Protein AF-A0A973PP12-F1 (afdb_monomer)

Solvent-accessible surface area (backbone atoms only — not comparable to full-atom values): 12756 Å² total; per-residue (Å²): 63,37,37,49,44,28,74,41,75,66,29,38,54,51,51,51,53,39,47,76,69,72,47,71,49,31,38,23,27,74,48,59,69,56,35,48,55,52,16,59,79,64,77,64,42,48,72,45,65,25,44,96,89,34,69,65,41,47,47,44,60,32,50,78,62,56,19,35,40,45,33,59,56,50,54,41,67,57,51,44,47,47,59,77,65,40,50,65,58,27,60,76,42,70,22,52,76,44,66,24,57,29,78,65,32,31,48,41,33,52,48,50,44,64,70,45,62,92,64,76,82,42,62,66,46,65,34,39,37,43,48,42,64,47,44,35,44,68,66,54,48,53,51,49,55,52,52,72,68,52,54,76,34,75,39,22,52,89,61,40,79,46,77,38,75,74,82,69,40,83,43,75,46,77,45,63,82,90,73,34,70,40,54,20,37,31,63,46,78,43,28,35,43,60,56,32,66,76,79,36,74,38,28,26,39,44,35,32,38,34,48,61,40,76,69,41,88,41,19,87,73,21,67,83,59,51,71,68,65,40,66,63,40,48,74,46,79,82

pLDDT: mean 89.39, std 6.82, range [54.94, 98.19]

Nearest PDB structures (foldseek):
  2ehd-assembly1_A  TM=6.213E-01  e=8.197E-04  Thermus thermophilus HB8
  1yde-assembly4_N  TM=6.676E-01  e=2.555E-03  Homo sapiens
  5hs6-assembly1_A  TM=6.828E-01  e=3.289E-03  Homo sapiens
  2ehd-assembly1_B  TM=5.404E-01  e=5.612E-04  Thermus thermophilus HB8
  4nbu-assembly1_D  TM=6.753E-01  e=1.595E-02  Bacillus sp. SG-1

Mean predicted aligned error: 5.47 Å

Secondary structure (DSSP, 8-state):
-EEETTTSHHHHHHHHHHHHTT---EEEES-HHHHHHHHHHTTS-EEEE--TT-HHHHHHHHHTTT--EE-----HHHHHHHHHHHHHHHHHHT--EE-SBSTTBHHHHHHHHHHHTT---EEEEEEEEEEES----HHHHHHHHHHHH--SEEEEETTEEEEE----EEEEEEPPTTT-EEEEEES---THHHHGGGTS-EEEEEEEEETHHHHSTTSSS-TT--HHHHHT-EEEE-

Radius of gyration: 18.46 Å; Cα contacts (8 Å, |Δi|>4): 452; chains: 1; bounding box: 44×34×48 Å

Sequence (238 aa):
MAVYGATGHTGRLVAAELHARGREIVLAGRDVVRLKAVSDELGGARVHEAALDDPDALRALAAESGCHYVDHALEQHHTKWMFDTMQEPARTAGSTMITAMSFYGGMGDLLAGAVAAGLTGVDRVISAYAVSGWRLTTGARKTAELLFADTSRITYTGGEQHVGYVEPRNAVFPFPPPLGPRTMIAPIPSSEVVTVPRHVPARQVEAQLTAHTFEEEGAFGSEWADAGTRAASDFTVA

Foldseek 3Di:
DEQEPCLDDVNVVVLVVCLVVVHQYEYEYQDQVSSVVSCVVSPRHHYQYDYLPDLVSVLCVCQVPVEAAEDQDFAQVSLQCCVVRCPVSCVVSNYHYYYNCDVFQNVLQVVLLVVLVPPDAAAEREKEKEKPLAADAPVRLVSQVVQVPDQFAWWAAQLDIDTGGDDWDWDWDQDDPPVGIATKTKARRGNCRPRNSVRHVYRGYGYIYGPVCVVDDNNNVRNPPDPVSNVPMDMDID

Structure (mmCIF, N/CA/C/O backbone):
data_AF-A0A973PP12-F1
#
_entry.id   AF-A0A973PP12-F1
#
loop_
_atom_site.group_PDB
_atom_site.id
_atom_site.type_symbol
_atom_site.label_atom_id
_atom_site.label_alt_id
_atom_site.label_comp_id
_atom_site.label_asym_id
_atom_site.label_entity_id
_atom_site.label_seq_id
_atom_site.pdbx_PDB_ins_code
_atom_site.Cartn_x
_atom_site.Cartn_y
_atom_site.Cartn_z
_atom_site.occupancy
_atom_site.B_iso_or_equiv
_atom_site.auth_seq_id
_atom_site.auth_comp_id
_atom_site.auth_asym_id
_atom_site.auth_atom_id
_atom_site.pdbx_PDB_model_num
ATOM 1 N N . MET A 1 1 ? 7.120 -12.026 -15.377 1.00 81.12 1 MET A N 1
ATOM 2 C CA . MET A 1 1 ? 6.324 -11.153 -14.478 1.00 81.12 1 MET A CA 1
ATOM 3 C C . MET A 1 1 ? 6.627 -9.700 -14.805 1.00 81.12 1 MET A C 1
ATOM 5 O O . MET A 1 1 ? 7.774 -9.414 -15.120 1.00 81.12 1 MET A O 1
ATOM 9 N N . ALA A 1 2 ? 5.655 -8.791 -14.749 1.00 85.38 2 ALA A N 1
ATOM 10 C CA . ALA A 1 2 ? 5.917 -7.362 -14.940 1.00 85.38 2 ALA A CA 1
ATOM 11 C C . ALA A 1 2 ? 6.164 -6.661 -13.594 1.00 85.38 2 ALA A C 1
ATOM 13 O O . ALA A 1 2 ? 5.424 -6.894 -12.640 1.00 85.38 2 ALA A O 1
ATOM 14 N N . VAL A 1 3 ? 7.186 -5.803 -13.527 1.00 86.06 3 VAL A N 1
ATOM 15 C CA . VAL A 1 3 ? 7.467 -4.925 -12.379 1.00 86.06 3 VAL A CA 1
ATOM 16 C C . VAL A 1 3 ? 7.162 -3.493 -12.800 1.00 86.06 3 VAL A C 1
ATOM 18 O O . VAL A 1 3 ? 7.933 -2.893 -13.552 1.00 86.06 3 VAL A O 1
ATOM 21 N N . TYR A 1 4 ? 6.036 -2.945 -12.343 1.00 85.62 4 TYR A N 1
ATOM 22 C CA . TYR A 1 4 ? 5.662 -1.565 -12.647 1.00 85.62 4 TYR A CA 1
ATOM 23 C C . TYR A 1 4 ? 6.310 -0.584 -11.664 1.00 85.62 4 TYR A C 1
ATOM 25 O O . TYR A 1 4 ? 6.364 -0.826 -10.461 1.00 85.62 4 TYR A O 1
ATOM 33 N N . GLY A 1 5 ? 6.830 0.536 -12.172 1.00 84.81 5 GLY A N 1
ATOM 34 C CA . GLY A 1 5 ? 7.640 1.457 -11.373 1.00 84.81 5 GLY A CA 1
ATOM 35 C C . GLY A 1 5 ? 9.079 0.967 -11.184 1.00 84.81 5 GLY A C 1
ATOM 36 O O . GLY A 1 5 ? 9.747 1.377 -10.233 1.00 84.81 5 GLY A O 1
ATOM 37 N N . ALA A 1 6 ? 9.578 0.131 -12.104 1.00 88.31 6 ALA A N 1
ATOM 38 C CA . ALA A 1 6 ? 10.909 -0.484 -12.056 1.00 88.31 6 ALA A CA 1
ATOM 39 C C . ALA A 1 6 ? 12.077 0.517 -11.962 1.00 88.31 6 ALA A C 1
ATOM 41 O O . ALA A 1 6 ? 13.184 0.151 -11.583 1.00 88.31 6 ALA A O 1
ATOM 42 N N . THR A 1 7 ? 11.849 1.793 -12.279 1.00 89.31 7 THR A N 1
ATOM 43 C CA . THR A 1 7 ? 12.859 2.858 -12.184 1.00 89.31 7 THR A CA 1
ATOM 44 C C . THR A 1 7 ? 12.919 3.530 -10.811 1.00 89.31 7 THR A C 1
ATOM 46 O O . THR A 1 7 ? 13.836 4.317 -10.563 1.00 89.31 7 THR A O 1
ATOM 49 N N . GLY A 1 8 ? 11.923 3.288 -9.952 1.00 84.94 8 GLY A N 1
ATOM 50 C CA . GLY A 1 8 ? 11.856 3.788 -8.580 1.00 84.94 8 GLY A CA 1
ATOM 51 C C . GLY A 1 8 ? 12.707 2.959 -7.618 1.00 84.94 8 GLY A C 1
ATOM 52 O O . GLY A 1 8 ? 13.167 1.876 -7.962 1.00 84.94 8 GLY A O 1
ATOM 53 N N . HIS A 1 9 ? 12.906 3.459 -6.396 1.00 84.06 9 HIS A N 1
ATOM 54 C CA . HIS A 1 9 ? 13.766 2.806 -5.402 1.00 84.06 9 HIS A CA 1
ATOM 55 C C . HIS A 1 9 ? 13.338 1.356 -5.114 1.00 84.06 9 HIS A C 1
ATOM 57 O O . HIS A 1 9 ? 14.113 0.433 -5.344 1.00 84.06 9 HIS A O 1
ATOM 63 N N . THR A 1 10 ? 12.086 1.146 -4.696 1.00 83.81 10 THR A N 1
ATOM 64 C CA . THR A 1 10 ? 11.554 -0.196 -4.405 1.00 83.81 10 THR A CA 1
ATOM 65 C C . THR A 1 10 ? 11.486 -1.071 -5.655 1.00 83.81 10 THR A C 1
ATOM 67 O O . THR A 1 10 ? 11.911 -2.221 -5.616 1.00 83.81 10 THR A O 1
ATOM 70 N N . GLY A 1 11 ? 11.026 -0.519 -6.784 1.00 86.38 11 GLY A N 1
ATOM 71 C CA . GLY A 1 11 ? 10.932 -1.258 -8.045 1.00 86.38 11 GLY A CA 1
ATOM 72 C C . GLY A 1 11 ? 12.284 -1.799 -8.521 1.00 86.38 11 GLY A C 1
ATOM 73 O O . GLY A 1 11 ? 12.348 -2.939 -8.974 1.00 86.38 11 GLY A O 1
ATOM 74 N N . ARG A 1 12 ? 13.375 -1.038 -8.340 1.00 89.75 12 ARG A N 1
ATOM 75 C CA . ARG A 1 12 ? 14.743 -1.502 -8.627 1.00 89.75 12 ARG A CA 1
ATOM 76 C C . ARG A 1 12 ? 15.161 -2.666 -7.728 1.00 89.75 12 ARG A C 1
ATOM 78 O O . ARG A 1 12 ? 15.709 -3.635 -8.239 1.00 89.75 12 ARG A O 1
ATOM 85 N N . LEU A 1 13 ? 14.880 -2.600 -6.422 1.00 89.38 13 LEU A N 1
ATOM 86 C CA . LEU A 1 13 ? 15.185 -3.692 -5.484 1.00 89.38 13 LEU A CA 1
ATOM 87 C C . LEU A 1 13 ? 14.416 -4.972 -5.841 1.00 89.38 13 LEU A C 1
ATOM 89 O O . LEU A 1 13 ? 14.996 -6.054 -5.879 1.00 89.38 13 LEU A O 1
ATOM 93 N N . VAL A 1 14 ? 13.126 -4.842 -6.163 1.00 88.25 14 VAL A N 1
ATOM 94 C CA . VAL A 1 14 ? 12.277 -5.965 -6.589 1.00 88.25 14 VAL A CA 1
ATOM 95 C C . VAL A 1 14 ? 12.777 -6.559 -7.906 1.00 88.25 14 VAL A C 1
ATOM 97 O O . VAL A 1 14 ? 12.927 -7.775 -8.006 1.00 88.25 14 VAL A O 1
ATOM 100 N N . ALA A 1 15 ? 13.078 -5.725 -8.905 1.00 90.81 15 ALA A N 1
ATOM 101 C CA . ALA A 1 15 ? 13.608 -6.177 -10.189 1.00 90.81 15 ALA A CA 1
ATOM 102 C C . ALA A 1 15 ? 14.963 -6.890 -10.036 1.00 90.81 15 ALA A C 1
ATOM 104 O O . ALA A 1 15 ? 15.147 -7.965 -10.607 1.00 90.81 15 ALA A O 1
ATOM 105 N N . ALA A 1 16 ? 15.872 -6.343 -9.223 1.00 92.12 16 ALA A N 1
ATOM 106 C CA . ALA A 1 16 ? 17.166 -6.953 -8.933 1.00 92.12 16 ALA A CA 1
ATOM 107 C C . ALA A 1 16 ? 17.020 -8.318 -8.243 1.00 92.12 16 ALA A C 1
ATOM 109 O O . ALA A 1 16 ? 17.649 -9.283 -8.669 1.00 92.12 16 ALA A O 1
ATOM 110 N N . GLU A 1 17 ? 16.148 -8.434 -7.237 1.00 92.56 17 GLU A N 1
ATOM 111 C CA . GLU A 1 17 ? 15.922 -9.703 -6.535 1.00 92.56 17 GLU A CA 1
ATOM 112 C C . GLU A 1 17 ? 15.286 -10.762 -7.447 1.00 92.56 17 GLU A C 1
ATOM 114 O O . GLU A 1 17 ? 15.669 -11.933 -7.432 1.00 92.56 17 GLU A O 1
ATOM 119 N N . LEU A 1 18 ? 14.318 -10.372 -8.280 1.00 90.88 18 LEU A N 1
ATOM 120 C CA . LEU A 1 18 ? 13.703 -11.281 -9.249 1.00 90.88 18 LEU A CA 1
ATOM 121 C C . LEU A 1 18 ? 14.713 -11.765 -10.290 1.00 90.88 18 LEU A C 1
ATOM 123 O O . LEU A 1 18 ? 14.736 -12.958 -10.599 1.00 90.88 18 LEU A O 1
ATOM 127 N N . HIS A 1 19 ? 15.559 -10.861 -10.787 1.00 92.19 19 HIS A N 1
ATOM 128 C CA . HIS A 1 19 ? 16.642 -11.193 -11.705 1.00 92.19 19 HIS A CA 1
ATOM 129 C C . HIS A 1 19 ? 17.658 -12.143 -11.055 1.00 92.19 19 HIS A C 1
ATOM 131 O O . HIS A 1 19 ? 17.973 -13.183 -11.630 1.00 92.19 19 HIS A O 1
ATOM 137 N N . ALA A 1 20 ? 18.096 -11.861 -9.822 1.00 93.31 20 ALA A N 1
ATOM 138 C CA . ALA A 1 20 ? 19.005 -12.722 -9.061 1.00 93.31 20 ALA A CA 1
ATOM 139 C C . ALA A 1 20 ? 18.432 -14.133 -8.829 1.00 93.31 20 ALA A C 1
ATOM 141 O O . ALA A 1 20 ? 19.171 -15.115 -8.791 1.00 93.31 20 ALA A O 1
ATOM 142 N N . ARG A 1 21 ? 17.102 -14.255 -8.735 1.00 94.31 21 ARG A N 1
ATOM 143 C CA . ARG A 1 21 ? 16.374 -15.535 -8.650 1.00 94.31 21 ARG A CA 1
ATOM 144 C C . ARG A 1 21 ? 16.099 -16.194 -10.010 1.00 94.31 21 ARG A C 1
ATOM 146 O O . ARG A 1 21 ? 15.343 -17.165 -10.059 1.00 94.31 21 ARG A O 1
ATOM 153 N N . GLY A 1 22 ? 16.652 -15.672 -11.106 1.00 91.38 22 GLY A N 1
ATOM 154 C CA . GLY A 1 22 ? 16.489 -16.214 -12.458 1.00 91.38 22 GLY A CA 1
ATOM 155 C C . GLY A 1 22 ? 15.066 -16.103 -13.011 1.00 91.38 22 GLY A C 1
ATOM 156 O O . GLY A 1 22 ? 14.658 -16.926 -13.829 1.00 91.38 22 GLY A O 1
ATOM 157 N N . ARG A 1 23 ? 14.264 -15.140 -12.534 1.00 90.00 23 ARG A N 1
ATOM 158 C CA . ARG A 1 23 ? 12.902 -14.918 -13.039 1.00 90.00 23 ARG A CA 1
ATOM 159 C C . ARG A 1 23 ? 12.939 -14.037 -14.281 1.00 90.00 23 ARG A C 1
ATOM 161 O O . ARG A 1 23 ? 13.560 -12.979 -14.276 1.00 90.00 23 ARG A O 1
ATOM 168 N N . GLU A 1 24 ? 12.195 -14.424 -15.312 1.00 87.75 24 GLU A N 1
ATOM 169 C CA . GLU A 1 24 ? 11.957 -13.548 -16.458 1.00 87.75 24 GLU A CA 1
ATOM 170 C C . GLU A 1 24 ? 11.055 -12.376 -16.052 1.00 87.75 24 GLU A C 1
ATOM 172 O O . GLU A 1 24 ? 9.903 -12.558 -15.624 1.00 87.75 24 GLU A O 1
ATOM 177 N N . ILE A 1 25 ? 11.584 -11.160 -16.195 1.00 89.06 25 ILE A N 1
ATOM 178 C CA . ILE A 1 25 ? 10.895 -9.925 -15.828 1.00 89.06 25 ILE A CA 1
ATOM 179 C C . ILE A 1 25 ? 10.747 -8.969 -17.011 1.00 89.06 25 ILE A C 1
ATOM 181 O O . ILE A 1 25 ? 11.597 -8.913 -17.899 1.00 89.06 25 ILE A O 1
ATOM 185 N N . VAL A 1 26 ? 9.655 -8.209 -16.984 1.00 91.19 26 VAL A N 1
ATOM 186 C CA . VAL A 1 26 ? 9.440 -7.023 -17.816 1.00 91.19 26 VAL A CA 1
ATOM 187 C C . VAL A 1 26 ? 9.498 -5.809 -16.902 1.00 91.19 26 VAL A C 1
ATOM 189 O O . VAL A 1 26 ? 8.744 -5.728 -15.931 1.00 91.19 26 VAL A O 1
ATOM 192 N N . LEU A 1 27 ? 10.399 -4.878 -17.191 1.00 91.88 27 LEU A N 1
ATOM 193 C CA . LEU A 1 27 ? 10.503 -3.603 -16.496 1.00 91.88 27 LEU A CA 1
ATOM 194 C C . LEU A 1 27 ? 9.485 -2.643 -17.106 1.00 91.88 27 LEU A C 1
ATOM 196 O O . LEU A 1 27 ? 9.585 -2.310 -18.288 1.00 91.88 27 LEU A O 1
ATOM 200 N N . ALA A 1 28 ? 8.521 -2.198 -16.304 1.00 90.12 28 ALA A N 1
ATOM 201 C CA . ALA A 1 28 ? 7.437 -1.347 -16.769 1.00 90.12 28 ALA A CA 1
ATOM 202 C C . ALA A 1 28 ? 7.383 0.003 -16.050 1.00 90.12 28 ALA A C 1
ATOM 204 O O . ALA A 1 28 ? 7.722 0.134 -14.867 1.00 90.12 28 ALA A O 1
ATOM 205 N N . GLY A 1 29 ? 6.940 1.024 -16.776 1.00 88.88 29 GLY A N 1
ATOM 206 C CA . GLY A 1 29 ? 6.748 2.376 -16.264 1.00 88.88 29 GLY A CA 1
ATOM 207 C C . GLY A 1 29 ? 6.653 3.417 -17.376 1.00 88.88 29 GLY A C 1
ATOM 208 O O . GLY A 1 29 ? 6.763 3.103 -18.556 1.00 88.88 29 GLY A O 1
ATOM 209 N N . ARG A 1 30 ? 6.487 4.678 -16.977 1.00 90.12 30 ARG A N 1
ATOM 210 C CA . ARG A 1 30 ? 6.226 5.806 -17.889 1.00 90.12 30 ARG A CA 1
ATOM 211 C C . ARG A 1 30 ? 7.457 6.443 -18.546 1.00 90.12 30 ARG A C 1
ATOM 213 O O . ARG A 1 30 ? 7.318 7.428 -19.251 1.00 90.12 30 ARG A O 1
ATOM 220 N N . ASP A 1 31 ? 8.664 5.999 -18.199 1.00 92.69 31 ASP A N 1
ATOM 221 C CA . ASP A 1 31 ? 9.913 6.623 -18.655 1.00 92.69 31 ASP A CA 1
ATOM 222 C C . ASP A 1 31 ? 10.817 5.557 -19.274 1.00 92.69 31 ASP A C 1
ATOM 224 O O . ASP A 1 31 ? 11.598 4.893 -18.586 1.00 92.69 31 ASP A O 1
ATOM 228 N N . VAL A 1 32 ? 10.683 5.382 -20.589 1.00 94.19 32 VAL A N 1
ATOM 229 C CA . VAL A 1 32 ? 11.414 4.366 -21.355 1.00 94.19 32 VAL A CA 1
ATOM 230 C C . VAL A 1 32 ? 12.932 4.539 -21.281 1.00 94.19 32 VAL A C 1
ATOM 232 O O . VAL A 1 32 ? 13.667 3.551 -21.295 1.00 94.19 32 VAL A O 1
ATOM 235 N N . VAL A 1 33 ? 13.427 5.774 -21.153 1.00 95.69 33 VAL A N 1
ATOM 236 C CA . VAL A 1 33 ? 14.867 6.052 -21.062 1.00 95.69 33 VAL A CA 1
ATOM 237 C C . VAL A 1 33 ? 15.409 5.523 -19.740 1.00 95.69 33 VAL A C 1
ATOM 239 O O . VAL A 1 33 ? 16.404 4.796 -19.717 1.00 95.69 33 VAL A O 1
ATOM 242 N N . ARG A 1 34 ? 14.724 5.819 -18.632 1.00 95.19 34 ARG A N 1
ATOM 243 C CA . ARG A 1 34 ? 15.107 5.299 -17.314 1.00 95.19 34 ARG A CA 1
ATOM 244 C C . ARG A 1 34 ? 14.922 3.788 -17.213 1.00 95.19 34 ARG A C 1
ATOM 246 O O . ARG A 1 34 ? 15.708 3.148 -16.519 1.00 95.19 34 ARG A O 1
ATOM 253 N N . LEU A 1 35 ? 13.919 3.217 -17.884 1.00 95.69 35 LEU A N 1
ATOM 254 C CA . LEU A 1 35 ? 13.716 1.766 -17.926 1.00 95.69 35 LEU A CA 1
ATOM 255 C C . LEU A 1 35 ? 14.858 1.053 -18.651 1.00 95.69 35 LEU A C 1
ATOM 257 O O . LEU A 1 35 ? 15.351 0.050 -18.144 1.00 95.69 35 LEU A O 1
ATOM 261 N N . LYS A 1 36 ? 15.321 1.591 -19.787 1.00 96.56 36 LYS A N 1
ATOM 262 C CA . LYS A 1 36 ? 16.474 1.046 -20.520 1.00 96.56 36 LYS A CA 1
ATOM 263 C C . LYS A 1 36 ? 17.739 1.019 -19.664 1.00 96.56 36 LYS A C 1
ATOM 265 O O . LYS A 1 36 ? 18.403 -0.006 -19.623 1.00 96.56 36 LYS A O 1
ATOM 270 N N . ALA A 1 37 ? 17.999 2.075 -18.892 1.00 95.94 37 ALA A N 1
ATOM 271 C CA . ALA A 1 37 ? 19.132 2.091 -17.965 1.00 95.94 37 ALA A CA 1
ATOM 272 C C . ALA A 1 37 ? 19.067 0.951 -16.926 1.00 95.94 37 ALA A C 1
ATOM 274 O O . ALA A 1 37 ? 20.062 0.277 -16.690 1.00 95.94 37 ALA A O 1
ATOM 275 N N . VAL A 1 38 ? 17.888 0.687 -16.344 1.00 95.56 38 VAL A N 1
ATOM 276 C CA . VAL A 1 38 ? 17.701 -0.450 -15.416 1.00 95.56 38 VAL A CA 1
ATOM 277 C C . VAL A 1 38 ? 17.825 -1.792 -16.142 1.00 95.56 38 VAL A C 1
ATOM 279 O O . VAL A 1 38 ? 18.383 -2.736 -15.596 1.00 95.56 38 VAL A O 1
ATOM 282 N N . SER A 1 39 ? 17.321 -1.892 -17.374 1.00 96.25 39 SER A N 1
ATOM 283 C CA . SER A 1 39 ? 17.477 -3.088 -18.209 1.00 96.25 39 SER A CA 1
ATOM 284 C C . SER A 1 39 ? 18.949 -3.425 -18.424 1.00 96.25 39 SER A C 1
ATOM 286 O O . SER A 1 39 ? 19.331 -4.579 -18.243 1.00 96.25 39 SER A O 1
ATOM 288 N N . ASP A 1 40 ? 19.771 -2.433 -18.767 1.00 96.25 40 ASP A N 1
ATOM 289 C CA . ASP A 1 40 ? 21.201 -2.619 -19.018 1.00 96.25 40 ASP A CA 1
ATOM 290 C C . ASP A 1 40 ? 21.939 -3.077 -17.748 1.00 96.25 40 ASP A C 1
ATOM 292 O O . ASP A 1 40 ? 22.755 -3.997 -17.808 1.00 96.25 40 ASP A O 1
ATOM 296 N N . GLU A 1 41 ? 21.591 -2.515 -16.582 1.00 94.62 41 GLU A N 1
ATOM 297 C CA . GLU A 1 41 ? 22.091 -2.965 -15.270 1.00 94.62 41 GLU A CA 1
ATOM 298 C C . GLU A 1 41 ? 21.724 -4.435 -14.967 1.00 94.62 41 GLU A C 1
ATOM 300 O O . GLU A 1 41 ? 22.487 -5.137 -14.304 1.00 94.62 41 GLU A O 1
ATOM 305 N N . LEU A 1 42 ? 20.576 -4.911 -15.465 1.00 94.38 42 LEU A N 1
ATOM 306 C CA . LEU A 1 42 ? 20.047 -6.268 -15.258 1.00 94.38 42 LEU A CA 1
ATOM 307 C C . LEU A 1 42 ? 20.305 -7.215 -16.445 1.00 94.38 42 LEU A C 1
ATOM 309 O O . LEU A 1 42 ? 19.614 -8.224 -16.598 1.00 94.38 42 LEU A O 1
ATOM 313 N N . GLY A 1 43 ? 21.273 -6.903 -17.310 1.00 91.62 43 GLY A N 1
ATOM 314 C CA . GLY A 1 43 ? 21.681 -7.794 -18.401 1.00 91.62 43 GLY A CA 1
ATOM 315 C C . GLY A 1 43 ? 20.688 -7.890 -19.566 1.00 91.62 43 GLY A C 1
ATOM 316 O O . GLY A 1 43 ? 20.639 -8.920 -20.236 1.00 91.62 43 GLY A O 1
ATOM 317 N N . GLY A 1 44 ? 19.907 -6.836 -19.821 1.00 92.19 44 GLY A N 1
ATOM 318 C CA . GLY A 1 44 ? 19.018 -6.728 -20.984 1.00 92.19 44 GLY A CA 1
ATOM 319 C C . GLY A 1 44 ? 17.582 -7.194 -20.736 1.00 92.19 44 GLY A C 1
ATOM 320 O O . GLY A 1 44 ? 16.969 -7.800 -21.617 1.00 92.19 44 GLY A O 1
ATOM 321 N N . ALA A 1 45 ? 17.039 -6.951 -19.539 1.00 91.88 45 ALA A N 1
ATOM 322 C CA . ALA A 1 45 ? 15.641 -7.264 -19.237 1.00 91.88 45 ALA A CA 1
ATOM 323 C C . ALA A 1 45 ? 14.673 -6.545 -20.200 1.00 91.88 45 ALA A C 1
ATOM 325 O O . ALA A 1 45 ? 14.893 -5.401 -20.594 1.00 91.88 45 ALA A O 1
ATOM 326 N N . ARG A 1 46 ? 13.556 -7.191 -20.561 1.00 92.56 46 ARG A N 1
ATOM 327 C CA . ARG A 1 46 ? 12.555 -6.574 -21.449 1.00 92.56 46 ARG A CA 1
ATOM 328 C C . ARG A 1 46 ? 12.000 -5.293 -20.822 1.00 92.56 46 ARG A C 1
ATOM 330 O O . ARG A 1 46 ? 11.745 -5.253 -19.620 1.00 92.56 46 ARG A O 1
ATOM 337 N N . VAL A 1 47 ? 11.775 -4.273 -21.645 1.00 93.50 47 VAL A N 1
ATOM 338 C CA . VAL A 1 47 ? 11.213 -2.980 -21.235 1.00 93.50 47 VAL A CA 1
ATOM 339 C C . VAL A 1 47 ? 9.859 -2.787 -21.897 1.00 93.50 47 VAL A C 1
ATOM 341 O O . VAL A 1 47 ? 9.732 -3.026 -23.095 1.00 93.50 47 VAL A O 1
ATOM 344 N N . HIS A 1 48 ? 8.887 -2.305 -21.127 1.00 91.94 48 HIS A N 1
ATOM 345 C CA . HIS A 1 48 ? 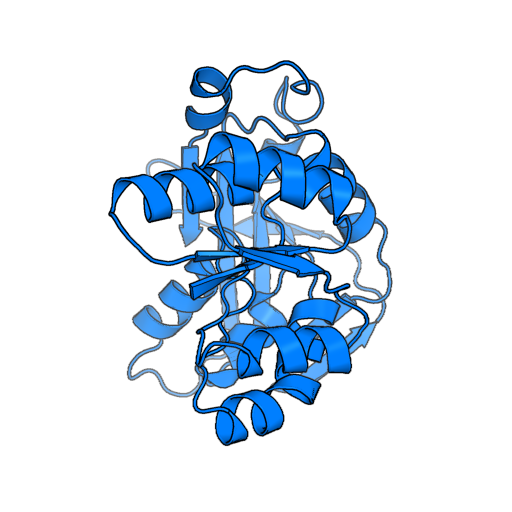7.567 -1.929 -21.623 1.00 91.94 48 HIS A CA 1
ATOM 346 C C . HIS A 1 48 ? 7.174 -0.551 -21.098 1.00 91.94 48 HIS A C 1
ATOM 348 O O . HIS A 1 48 ? 7.078 -0.336 -19.888 1.00 91.94 48 HIS A O 1
ATOM 354 N N . GLU A 1 49 ? 6.944 0.393 -22.002 1.00 92.94 49 GLU A N 1
ATOM 355 C CA . GLU A 1 49 ? 6.442 1.709 -21.624 1.00 92.94 49 GLU A CA 1
ATOM 356 C C . GLU A 1 49 ? 4.934 1.632 -21.380 1.00 92.94 49 GLU A C 1
ATOM 358 O O . GLU A 1 49 ? 4.164 1.249 -22.256 1.00 92.94 49 GLU A O 1
ATOM 363 N N . ALA A 1 50 ? 4.514 1.979 -20.169 1.00 88.81 50 ALA A N 1
ATOM 364 C CA . ALA A 1 50 ? 3.108 2.115 -19.822 1.00 88.81 50 ALA A CA 1
ATOM 365 C C . ALA A 1 50 ? 2.961 3.227 -18.790 1.00 88.81 50 ALA A C 1
ATOM 367 O O . ALA A 1 50 ? 3.668 3.233 -17.780 1.00 88.81 50 ALA A O 1
ATOM 368 N N . ALA A 1 51 ? 2.056 4.166 -19.049 1.00 84.94 51 ALA A N 1
ATOM 369 C CA . ALA A 1 51 ? 1.634 5.157 -18.072 1.00 84.94 51 ALA A CA 1
ATOM 370 C C . ALA A 1 51 ? 0.436 4.619 -17.269 1.00 84.94 51 ALA A C 1
ATOM 372 O O . ALA A 1 51 ? -0.321 3.787 -17.762 1.00 84.94 51 ALA A O 1
ATOM 373 N N . LEU A 1 52 ? 0.266 5.068 -16.018 1.00 76.12 52 LEU A N 1
ATOM 374 C CA . LEU A 1 52 ? -0.820 4.570 -15.155 1.00 76.12 52 LEU A CA 1
ATOM 375 C C . LEU A 1 52 ? -2.209 5.032 -15.611 1.00 76.12 52 LEU A C 1
ATOM 377 O O . LEU A 1 52 ? -3.207 4.426 -15.242 1.00 76.12 52 LEU A O 1
ATOM 381 N N . ASP A 1 53 ? -2.256 6.116 -16.374 1.00 76.88 53 ASP A N 1
ATOM 382 C CA . ASP A 1 53 ? -3.440 6.721 -16.971 1.00 76.88 53 ASP A CA 1
ATOM 383 C C . ASP A 1 53 ? -3.675 6.267 -18.422 1.00 76.88 53 ASP A C 1
ATOM 385 O O . ASP A 1 53 ? -4.589 6.772 -19.072 1.00 76.88 53 ASP A O 1
ATOM 389 N N . ASP A 1 54 ? -2.901 5.291 -18.911 1.00 83.19 54 ASP A N 1
ATOM 390 C CA . ASP A 1 54 ? -3.088 4.655 -20.215 1.00 83.19 54 ASP A CA 1
ATOM 391 C C . ASP A 1 54 ? -3.574 3.195 -20.044 1.00 83.19 54 ASP A C 1
ATOM 393 O O . ASP A 1 54 ? -2.767 2.264 -19.897 1.00 83.19 54 ASP A O 1
ATOM 397 N N . PRO A 1 55 ? -4.905 2.968 -20.052 1.00 75.81 55 PRO A N 1
ATOM 398 C CA . PRO A 1 55 ? -5.492 1.637 -19.940 1.00 75.81 55 PRO A CA 1
ATOM 399 C C . PRO A 1 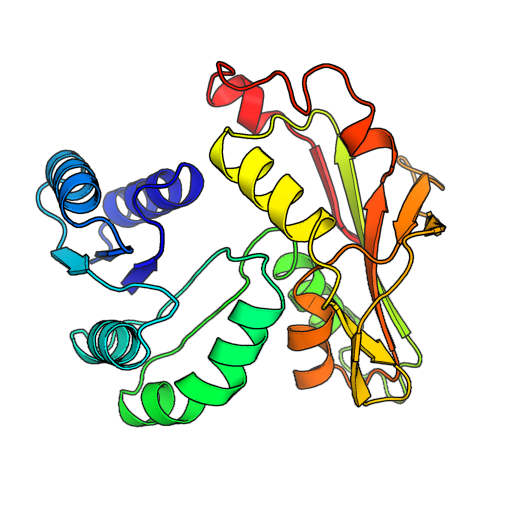55 ? -5.014 0.660 -21.015 1.00 75.81 55 PRO A C 1
ATOM 401 O O . PRO A 1 55 ? -4.880 -0.535 -20.741 1.00 75.81 55 PRO A O 1
ATOM 404 N N . ASP A 1 56 ? -4.789 1.136 -22.241 1.00 83.00 56 ASP A N 1
ATOM 405 C CA . ASP A 1 56 ? -4.424 0.272 -23.358 1.00 83.00 56 ASP A CA 1
ATOM 406 C C . ASP A 1 56 ? -2.950 -0.132 -23.267 1.00 83.00 56 ASP A C 1
ATOM 408 O O . ASP A 1 56 ? -2.637 -1.304 -23.484 1.00 83.00 56 ASP A O 1
ATOM 412 N N . ALA A 1 57 ? -2.059 0.766 -22.832 1.00 85.69 57 ALA A N 1
ATOM 413 C CA . ALA A 1 57 ? -0.664 0.420 -22.555 1.00 85.69 57 ALA A CA 1
ATOM 414 C C . ALA A 1 57 ? -0.525 -0.563 -21.380 1.00 85.69 57 ALA A C 1
ATOM 416 O O . ALA A 1 57 ? 0.278 -1.499 -21.451 1.00 85.69 57 ALA A O 1
ATOM 417 N N . LEU A 1 58 ? -1.326 -0.407 -20.319 1.00 78.62 58 LEU A N 1
ATOM 418 C CA . LEU A 1 58 ? -1.362 -1.356 -19.199 1.00 78.62 58 LEU A CA 1
ATOM 419 C C . LEU A 1 58 ? -1.982 -2.703 -19.592 1.00 78.62 58 LEU A C 1
ATOM 421 O O . LEU A 1 58 ? -1.523 -3.754 -19.136 1.00 78.62 58 LEU A O 1
ATOM 425 N N . ARG A 1 59 ? -2.987 -2.706 -20.476 1.00 77.12 59 ARG A N 1
ATOM 426 C CA . ARG A 1 59 ? -3.528 -3.941 -21.058 1.00 77.12 59 ARG A CA 1
ATOM 427 C C . ARG A 1 59 ? -2.486 -4.632 -21.925 1.00 77.12 59 ARG A C 1
ATOM 429 O O . ARG A 1 59 ? -2.322 -5.843 -21.802 1.00 77.12 59 ARG A O 1
ATOM 436 N N . ALA A 1 60 ? -1.777 -3.881 -22.765 1.00 82.31 60 ALA A N 1
ATOM 437 C CA . ALA A 1 60 ? -0.692 -4.404 -23.582 1.00 82.31 60 ALA A CA 1
ATOM 438 C C . ALA A 1 60 ? 0.393 -5.029 -22.699 1.00 82.31 60 ALA A C 1
ATOM 440 O O . ALA A 1 60 ? 0.775 -6.161 -22.958 1.00 82.31 60 ALA A O 1
ATOM 441 N N . LEU A 1 61 ? 0.781 -4.379 -21.596 1.00 82.38 61 LEU A N 1
ATOM 442 C CA . LEU A 1 61 ? 1.724 -4.935 -20.619 1.00 82.38 61 LEU A CA 1
ATOM 443 C C . LEU A 1 61 ? 1.259 -6.289 -20.055 1.00 82.38 61 LEU A C 1
ATOM 445 O O . LEU A 1 61 ? 2.045 -7.235 -19.961 1.00 82.38 61 LEU A O 1
ATOM 449 N N . ALA A 1 62 ? -0.016 -6.390 -19.668 1.00 74.62 62 ALA A N 1
ATOM 450 C CA . ALA A 1 62 ? -0.589 -7.629 -19.143 1.00 74.62 62 ALA A CA 1
ATOM 451 C C . ALA A 1 62 ? -0.701 -8.729 -20.218 1.00 74.62 62 ALA A C 1
ATOM 453 O O . ALA A 1 62 ? -0.524 -9.911 -19.909 1.00 74.62 62 ALA A O 1
ATOM 454 N N . ALA A 1 63 ? -0.981 -8.346 -21.469 1.00 72.25 63 ALA A N 1
ATOM 455 C CA . ALA A 1 63 ? -1.184 -9.247 -22.600 1.00 72.25 63 ALA A CA 1
ATOM 456 C C . ALA A 1 63 ? 0.125 -9.732 -23.241 1.00 72.25 63 ALA A C 1
ATOM 458 O O . ALA A 1 63 ? 0.220 -10.903 -23.600 1.00 72.25 63 ALA A O 1
ATOM 459 N N . GLU A 1 64 ? 1.148 -8.876 -23.346 1.00 65.12 64 GLU A N 1
ATOM 460 C CA . GLU A 1 64 ? 2.394 -9.118 -24.096 1.00 65.12 64 GLU A CA 1
ATOM 461 C C . GLU A 1 64 ? 3.206 -10.320 -23.606 1.00 65.12 64 GLU A C 1
ATOM 463 O O . GLU A 1 64 ? 4.209 -10.689 -24.211 1.00 65.12 64 GLU A O 1
ATOM 468 N N . SER A 1 65 ? 2.836 -10.923 -22.479 1.00 54.94 65 SER A N 1
ATOM 469 C CA . SER A 1 65 ? 3.682 -11.930 -21.849 1.00 54.94 65 SER A CA 1
ATOM 470 C C . SER A 1 65 ? 2.942 -13.039 -21.101 1.00 54.94 65 SER A C 1
ATOM 472 O O . SER A 1 65 ? 3.611 -13.809 -20.411 1.00 54.94 65 SER A O 1
ATOM 474 N N . GLY A 1 66 ? 1.600 -13.057 -21.090 1.00 65.06 66 GLY A N 1
ATOM 475 C CA . GLY A 1 66 ? 0.857 -13.790 -20.049 1.00 65.06 66 GLY A CA 1
ATOM 476 C C . GLY A 1 66 ? 1.373 -13.447 -18.641 1.00 65.06 66 GLY A C 1
ATOM 477 O O . GLY A 1 66 ? 1.433 -14.299 -17.756 1.00 65.06 66 GLY A O 1
ATOM 478 N N . CYS A 1 67 ? 1.897 -12.225 -18.462 1.00 72.12 67 CYS A N 1
ATOM 479 C CA . CYS A 1 67 ? 2.579 -11.846 -17.238 1.00 72.12 67 CYS A CA 1
ATOM 480 C C . CYS A 1 67 ? 1.564 -11.359 -16.227 1.00 72.12 67 CYS A C 1
ATOM 482 O O . CYS A 1 67 ? 0.809 -10.421 -16.472 1.00 72.12 67 CYS A O 1
ATOM 484 N N . HIS A 1 68 ? 1.649 -11.936 -15.035 1.00 80.25 68 HIS A N 1
ATOM 485 C CA . HIS A 1 68 ? 1.052 -11.332 -13.862 1.00 80.25 68 HIS A CA 1
ATOM 486 C C . HIS A 1 68 ? 1.686 -9.952 -13.598 1.00 80.25 68 HIS A C 1
ATOM 488 O O . HIS A 1 68 ? 2.880 -9.734 -13.857 1.00 80.25 68 HIS A O 1
ATOM 494 N N . TYR A 1 69 ? 0.865 -9.045 -13.086 1.00 79.56 69 TYR A N 1
ATOM 495 C CA . TYR A 1 69 ? 1.197 -7.677 -12.717 1.00 79.56 69 TYR A CA 1
ATOM 496 C C . TYR A 1 69 ? 1.206 -7.553 -11.196 1.00 79.56 69 TYR A C 1
ATOM 498 O O . TYR A 1 69 ? 0.293 -8.046 -10.529 1.00 79.56 69 TYR A O 1
ATOM 506 N N . VAL A 1 70 ? 2.220 -6.876 -10.664 1.00 80.81 70 VAL A N 1
ATOM 507 C CA . VAL A 1 70 ? 2.266 -6.461 -9.263 1.00 80.81 70 VAL A CA 1
ATOM 508 C C . VAL A 1 70 ? 2.754 -5.018 -9.163 1.00 80.81 70 VAL A C 1
ATOM 510 O O . VAL A 1 70 ? 3.729 -4.649 -9.825 1.00 80.81 70 VAL A O 1
ATOM 513 N N . ASP A 1 71 ? 2.090 -4.215 -8.334 1.00 81.75 71 ASP A N 1
ATOM 514 C CA . ASP A 1 71 ? 2.526 -2.865 -7.971 1.00 81.75 71 ASP A CA 1
ATOM 515 C C . ASP A 1 71 ? 2.563 -2.658 -6.449 1.00 81.75 71 ASP A C 1
ATOM 517 O O . ASP A 1 71 ? 2.085 -3.482 -5.666 1.00 81.75 71 ASP A O 1
ATOM 521 N N . HIS A 1 72 ? 3.152 -1.533 -6.047 1.00 80.62 72 HIS A N 1
ATOM 522 C CA . HIS A 1 72 ? 3.236 -1.068 -4.659 1.00 80.62 72 HIS A CA 1
ATOM 523 C C . HIS A 1 72 ? 2.526 0.286 -4.473 1.00 80.62 72 HIS A C 1
ATOM 525 O O . HIS A 1 7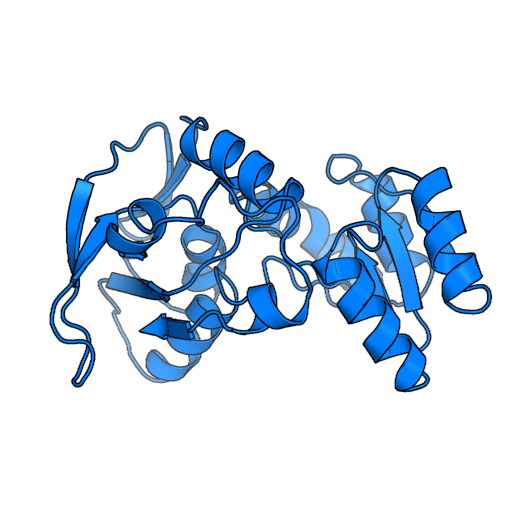2 ? 2.883 1.041 -3.566 1.00 80.62 72 HIS A O 1
ATOM 531 N N . ALA A 1 73 ? 1.616 0.642 -5.384 1.00 79.19 73 ALA A N 1
ATOM 532 C CA . ALA A 1 73 ? 0.929 1.926 -5.396 1.00 79.19 73 ALA A CA 1
ATOM 533 C C . ALA A 1 73 ? 0.119 2.110 -4.108 1.00 79.19 73 ALA A C 1
ATOM 535 O O . ALA A 1 73 ? -0.449 1.165 -3.568 1.00 79.19 73 ALA A O 1
ATOM 536 N N . LEU A 1 74 ? 0.081 3.336 -3.596 1.00 79.75 74 LEU A N 1
ATOM 537 C CA . LEU A 1 74 ? -0.671 3.666 -2.379 1.00 79.75 74 LEU A CA 1
ATOM 538 C C . LEU A 1 74 ? -1.926 4.486 -2.698 1.00 79.75 74 LEU A C 1
ATOM 540 O O . LEU A 1 74 ? -2.836 4.587 -1.876 1.00 79.75 74 LEU A O 1
ATOM 544 N N . GLU A 1 75 ? -1.989 5.040 -3.905 1.00 86.44 75 GLU A N 1
ATOM 545 C CA . GLU A 1 75 ? -3.014 5.942 -4.397 1.00 86.44 75 GLU A CA 1
ATOM 546 C C . GLU A 1 75 ? -4.376 5.241 -4.535 1.00 86.44 75 GLU A C 1
ATOM 548 O O . GLU A 1 75 ? -4.606 4.454 -5.452 1.00 86.44 75 GLU A O 1
ATOM 553 N N . GLN A 1 76 ? -5.320 5.594 -3.656 1.00 91.25 76 GLN A N 1
ATOM 554 C CA . GLN A 1 76 ? -6.660 4.991 -3.586 1.00 91.25 76 GLN A CA 1
ATOM 555 C C . GLN A 1 76 ? -7.393 4.974 -4.936 1.00 91.25 76 GLN A C 1
ATOM 557 O O . GLN A 1 76 ? -8.011 3.972 -5.300 1.00 91.25 76 GLN A O 1
ATOM 562 N N . HIS A 1 77 ? -7.321 6.076 -5.690 1.00 91.38 77 HIS A N 1
ATOM 563 C CA . HIS A 1 77 ? -7.975 6.196 -6.998 1.00 91.38 77 HIS A CA 1
ATOM 564 C C . HIS A 1 77 ? -7.349 5.299 -8.050 1.00 91.38 77 HIS A C 1
ATOM 566 O O . HIS A 1 77 ? -8.076 4.739 -8.865 1.00 91.38 77 HIS A O 1
ATOM 572 N N . HIS A 1 78 ? -6.027 5.132 -8.017 1.00 88.00 78 HIS A N 1
ATOM 573 C CA . HIS A 1 78 ? -5.348 4.215 -8.921 1.00 88.00 78 HIS A CA 1
ATOM 574 C C . HIS A 1 78 ? -5.772 2.773 -8.628 1.00 88.00 78 HIS A C 1
ATOM 576 O O . HIS A 1 78 ? -6.231 2.075 -9.529 1.00 88.00 78 HIS A O 1
ATOM 582 N N . THR A 1 79 ? -5.737 2.369 -7.357 1.00 91.69 79 THR A N 1
ATOM 583 C CA . THR A 1 79 ? -6.205 1.053 -6.902 1.00 91.69 79 THR A CA 1
ATOM 584 C C . THR A 1 79 ? -7.660 0.808 -7.312 1.00 91.69 79 THR A C 1
ATOM 586 O O . THR A 1 79 ? -7.994 -0.251 -7.845 1.00 91.69 79 THR A O 1
ATOM 589 N N . LYS A 1 80 ? -8.548 1.794 -7.117 1.00 93.62 80 LYS A N 1
ATOM 590 C CA . LYS A 1 80 ? -9.950 1.698 -7.548 1.00 93.62 80 LYS A CA 1
ATOM 591 C C . LYS A 1 80 ? -10.069 1.543 -9.064 1.00 93.62 80 LYS A C 1
ATOM 593 O O . LYS A 1 80 ? -10.768 0.643 -9.519 1.00 93.62 80 LYS A O 1
ATOM 598 N N . TRP A 1 81 ? -9.374 2.377 -9.831 1.00 91.50 81 TRP A N 1
ATOM 599 C CA . TRP A 1 81 ? -9.380 2.321 -11.290 1.00 91.50 81 TRP A CA 1
ATOM 600 C C . TRP A 1 81 ? -8.883 0.968 -11.820 1.00 91.50 81 TRP A C 1
ATOM 602 O O . TRP A 1 81 ? -9.493 0.423 -12.741 1.00 91.50 81 TRP A O 1
ATOM 612 N N . MET A 1 82 ? -7.845 0.392 -11.202 1.00 88.75 82 MET A N 1
ATOM 613 C CA . MET A 1 82 ? -7.339 -0.944 -11.531 1.00 88.75 82 MET A CA 1
ATOM 614 C C . MET A 1 82 ? -8.437 -1.999 -11.392 1.00 88.75 82 MET A C 1
ATOM 616 O O . MET A 1 82 ? -8.659 -2.778 -12.318 1.00 88.75 82 MET A O 1
ATOM 620 N N . PHE A 1 83 ? -9.174 -2.003 -10.279 1.00 91.12 83 PHE A N 1
ATOM 621 C CA . PHE A 1 83 ? -10.290 -2.935 -10.110 1.00 91.12 83 PHE A CA 1
ATOM 622 C C . PHE A 1 83 ? -11.419 -2.694 -11.113 1.00 91.12 83 PHE A C 1
ATOM 624 O O . PHE A 1 83 ? -11.920 -3.650 -11.700 1.00 91.12 83 PHE A O 1
ATOM 631 N N . ASP A 1 84 ? -11.810 -1.439 -11.315 1.00 91.56 84 ASP A N 1
ATOM 632 C CA . ASP A 1 84 ? -12.963 -1.101 -12.150 1.00 91.56 84 ASP A CA 1
ATOM 633 C C . ASP A 1 84 ? -12.693 -1.349 -13.646 1.00 91.56 84 ASP A C 1
ATOM 635 O O . ASP A 1 84 ? -13.603 -1.716 -14.388 1.00 91.56 84 ASP A O 1
ATOM 639 N N . THR A 1 85 ? -11.445 -1.172 -14.094 1.00 87.69 85 THR A N 1
ATOM 640 C CA . THR A 1 85 ? -11.097 -1.131 -15.527 1.00 87.69 85 THR A CA 1
ATOM 641 C C . THR A 1 85 ? -10.320 -2.358 -15.993 1.00 87.69 85 THR A C 1
ATOM 643 O O . THR A 1 85 ? -10.476 -2.788 -17.137 1.00 87.69 85 THR A O 1
ATOM 646 N N . MET A 1 86 ? -9.480 -2.944 -15.135 1.00 85.25 86 MET A N 1
ATOM 647 C CA . MET A 1 86 ? -8.527 -3.978 -15.556 1.00 85.25 86 MET A CA 1
ATOM 648 C C . MET A 1 86 ? -9.001 -5.406 -15.290 1.00 85.25 86 MET A C 1
ATOM 650 O O . MET A 1 86 ? -8.376 -6.344 -15.781 1.00 85.25 86 MET A O 1
ATOM 654 N N . GLN A 1 87 ? -10.123 -5.600 -14.591 1.00 86.94 87 GLN A N 1
ATOM 655 C CA . GLN A 1 87 ? -10.608 -6.936 -14.244 1.00 86.94 87 GLN A CA 1
ATOM 656 C C . GLN A 1 87 ? -10.923 -7.807 -15.476 1.00 86.94 87 GLN A C 1
ATOM 658 O O . GLN A 1 87 ? -10.404 -8.918 -15.584 1.00 86.94 87 GLN A O 1
ATOM 663 N N . GLU A 1 88 ? -11.743 -7.325 -16.414 1.00 86.50 88 GLU A N 1
ATOM 664 C CA . GLU A 1 88 ? -12.071 -8.074 -17.641 1.00 86.50 88 GLU A CA 1
ATOM 665 C C . GLU A 1 88 ? -10.871 -8.234 -18.593 1.00 86.50 88 GLU A C 1
ATOM 667 O O . GLU A 1 88 ? -10.631 -9.352 -19.069 1.00 86.50 88 GLU A O 1
ATOM 672 N N . PRO A 1 89 ? -10.051 -7.188 -18.833 1.00 83.00 89 PRO A N 1
ATOM 673 C CA . PRO A 1 89 ? -8.801 -7.343 -19.569 1.00 83.00 89 PRO A CA 1
ATOM 674 C C . PRO A 1 89 ? -7.869 -8.412 -18.983 1.00 83.00 89 PRO A C 1
ATOM 676 O O . PRO A 1 89 ? -7.375 -9.259 -19.726 1.00 83.00 89 PRO A O 1
ATOM 679 N N . ALA A 1 90 ? -7.666 -8.418 -17.661 1.00 82.50 90 ALA A N 1
ATOM 680 C CA . ALA A 1 90 ? -6.816 -9.396 -16.985 1.00 82.50 90 ALA A CA 1
ATOM 681 C C . ALA A 1 90 ? -7.353 -10.825 -17.145 1.00 82.50 90 ALA A C 1
ATOM 683 O O . ALA A 1 90 ? -6.598 -11.731 -17.499 1.00 82.50 90 ALA A O 1
ATOM 684 N N . ARG A 1 91 ? -8.670 -11.018 -16.966 1.00 84.88 91 ARG A N 1
ATOM 685 C CA . ARG A 1 91 ? -9.342 -12.315 -17.162 1.00 84.88 91 ARG A CA 1
ATOM 686 C C . ARG A 1 91 ? -9.180 -12.833 -18.586 1.00 84.88 91 ARG A C 1
ATOM 688 O O . ARG A 1 91 ? -8.838 -13.998 -18.767 1.00 84.88 91 ARG A O 1
ATOM 695 N N . THR A 1 92 ? -9.382 -11.970 -19.579 1.00 83.94 92 THR A N 1
ATOM 696 C CA . THR A 1 92 ? -9.256 -12.323 -21.002 1.00 83.94 92 THR A CA 1
ATOM 697 C C . THR A 1 92 ? -7.825 -12.723 -21.358 1.00 83.94 92 THR A C 1
ATOM 699 O O . THR A 1 92 ? -7.616 -13.676 -22.103 1.00 83.94 92 THR A O 1
ATOM 702 N N . ALA A 1 93 ? -6.836 -12.025 -20.795 1.00 80.62 93 ALA A N 1
ATOM 703 C CA . ALA A 1 93 ? -5.421 -12.324 -20.998 1.00 80.62 93 ALA A CA 1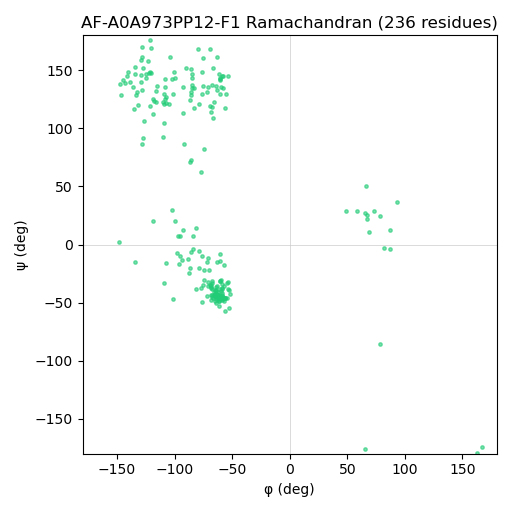
ATOM 704 C C . ALA A 1 93 ? -4.923 -13.548 -20.204 1.00 80.62 93 ALA A C 1
ATOM 706 O O . ALA A 1 93 ? -3.798 -13.993 -20.422 1.00 80.62 93 ALA A O 1
ATOM 707 N N . GLY A 1 94 ? -5.722 -14.088 -19.273 1.00 82.56 94 GLY A N 1
ATOM 708 C CA . GLY A 1 94 ? -5.274 -15.129 -18.342 1.00 82.56 94 GLY A CA 1
ATOM 709 C C . GLY A 1 94 ? -4.224 -14.637 -17.335 1.00 82.56 94 GLY A C 1
ATOM 710 O O . GLY A 1 94 ? -3.475 -15.443 -16.785 1.00 82.56 94 GLY A O 1
ATOM 711 N N . SER A 1 95 ? -4.161 -13.324 -17.096 1.00 82.62 95 SER A N 1
ATOM 712 C CA . SER A 1 95 ? -3.172 -12.675 -16.232 1.00 82.62 95 SER A CA 1
ATOM 713 C C . SER A 1 95 ? -3.760 -12.360 -14.854 1.00 82.62 95 SER A C 1
ATOM 715 O O . SER A 1 95 ? -4.938 -12.039 -14.707 1.00 82.62 95 SER A O 1
ATOM 717 N N . THR A 1 96 ? -2.910 -12.395 -13.827 1.00 86.25 96 THR A N 1
ATOM 718 C CA . THR A 1 96 ? -3.272 -11.971 -12.460 1.00 86.25 96 THR A CA 1
ATOM 719 C C . THR A 1 96 ? -2.718 -10.580 -12.238 1.00 86.25 96 THR A C 1
ATOM 721 O O . THR A 1 96 ? -1.532 -10.370 -12.468 1.00 86.25 96 THR A O 1
ATOM 724 N N . MET A 1 97 ? -3.540 -9.644 -11.777 1.00 85.00 97 MET A N 1
ATOM 725 C CA . MET A 1 97 ? -3.096 -8.295 -11.438 1.00 85.00 97 MET A CA 1
ATOM 726 C C . MET A 1 97 ? -3.295 -8.057 -9.946 1.00 85.00 97 MET A C 1
ATOM 728 O O . MET A 1 97 ? -4.403 -8.209 -9.439 1.00 85.00 97 MET A O 1
ATOM 732 N N . ILE A 1 98 ? -2.213 -7.716 -9.252 1.00 87.06 98 ILE A N 1
ATOM 733 C CA . ILE A 1 98 ? -2.189 -7.445 -7.816 1.00 87.06 98 ILE A CA 1
ATOM 734 C C . ILE A 1 98 ? -1.740 -5.996 -7.630 1.00 87.06 98 ILE A C 1
ATOM 736 O O . ILE A 1 98 ? -0.599 -5.657 -7.924 1.00 87.06 98 ILE A O 1
ATOM 740 N N . THR A 1 99 ? -2.639 -5.143 -7.156 1.00 87.88 99 THR A N 1
ATOM 741 C CA . THR A 1 99 ? -2.347 -3.733 -6.872 1.00 87.88 99 THR A CA 1
ATOM 742 C C . THR A 1 99 ? -2.207 -3.500 -5.370 1.00 87.88 99 THR A C 1
ATOM 744 O O . THR A 1 99 ? -2.642 -4.336 -4.573 1.00 87.88 99 THR A O 1
ATOM 747 N N . ALA A 1 100 ? -1.586 -2.388 -4.986 1.00 88.44 100 ALA A N 1
ATOM 748 C CA . ALA A 1 100 ? -1.398 -1.968 -3.602 1.00 88.44 100 ALA A CA 1
ATOM 749 C C . ALA A 1 100 ? -0.638 -2.975 -2.724 1.00 88.44 100 ALA A C 1
ATOM 751 O O . ALA A 1 100 ? -0.813 -3.016 -1.505 1.00 88.44 100 ALA A O 1
ATOM 752 N N . MET A 1 101 ? 0.249 -3.779 -3.321 1.00 88.06 101 MET A N 1
ATOM 753 C CA . MET A 1 101 ? 1.023 -4.793 -2.604 1.00 88.06 101 MET A CA 1
ATOM 754 C C . MET A 1 101 ? 2.302 -4.190 -2.013 1.00 88.06 101 MET A C 1
ATOM 756 O O . MET A 1 101 ? 3.424 -4.430 -2.468 1.00 88.06 101 MET A O 1
ATOM 760 N N . SER A 1 102 ? 2.100 -3.369 -0.987 1.00 81.75 102 SER A N 1
ATOM 761 C CA . SER A 1 102 ? 3.135 -2.787 -0.135 1.00 81.75 102 SER A CA 1
ATOM 762 C C . SER A 1 102 ? 2.896 -3.185 1.326 1.00 81.75 102 SER A C 1
ATOM 764 O O . SER A 1 102 ? 1.916 -3.856 1.660 1.00 81.75 102 SER A O 1
ATOM 766 N N . PHE A 1 103 ? 3.803 -2.791 2.220 1.00 83.19 103 PHE A N 1
ATOM 767 C CA . PHE A 1 103 ? 3.570 -2.980 3.651 1.00 83.19 103 PHE A CA 1
ATOM 768 C C . PHE A 1 103 ? 2.420 -2.089 4.156 1.00 83.19 103 PHE A C 1
ATOM 770 O O . PHE A 1 103 ? 1.658 -2.523 5.010 1.00 83.19 103 PHE A O 1
ATOM 777 N N . TYR A 1 104 ? 2.220 -0.903 3.571 1.00 84.19 104 TYR A N 1
ATOM 778 C CA . TYR A 1 104 ? 0.961 -0.153 3.676 1.00 84.19 104 TYR A CA 1
ATOM 779 C C . TYR A 1 104 ? -0.032 -0.646 2.619 1.00 84.19 104 TYR A C 1
ATOM 781 O O . TYR A 1 104 ? 0.387 -0.961 1.503 1.00 84.19 104 TYR A O 1
ATOM 789 N N . GLY A 1 105 ? -1.331 -0.706 2.917 1.00 86.56 105 GLY A N 1
ATOM 790 C CA . GLY A 1 105 ? -2.289 -1.297 1.985 1.00 86.56 105 GLY A CA 1
ATOM 791 C C . GLY A 1 105 ? -2.236 -2.816 2.053 1.00 86.56 105 GLY A C 1
ATOM 792 O O . GLY A 1 105 ? -2.984 -3.435 2.802 1.00 86.56 105 GLY A O 1
ATOM 793 N N . GLY A 1 106 ? -1.323 -3.421 1.294 1.00 90.56 106 GLY A N 1
ATOM 794 C CA . GLY A 1 106 ? -1.275 -4.863 1.045 1.00 90.56 106 GLY A CA 1
ATOM 795 C C . GLY A 1 106 ? -1.142 -5.726 2.299 1.00 90.56 106 GLY A C 1
ATOM 796 O O . GLY A 1 106 ? -1.897 -6.679 2.467 1.00 90.56 106 GLY A O 1
ATOM 797 N N . MET A 1 107 ? -0.226 -5.404 3.219 1.00 91.44 107 MET A N 1
ATOM 798 C CA . MET A 1 107 ? -0.103 -6.184 4.462 1.00 91.44 107 MET A CA 1
ATOM 799 C C . MET A 1 107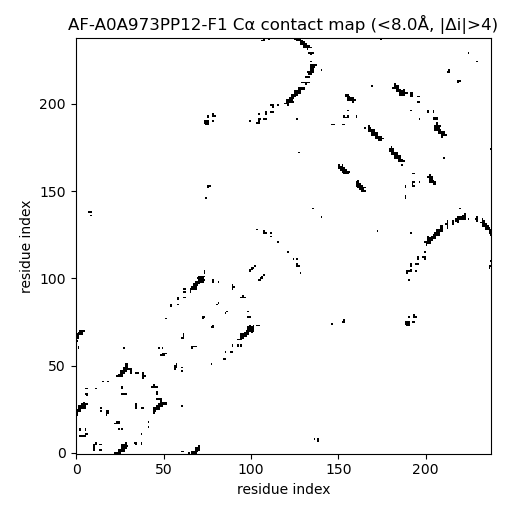 ? -1.317 -6.006 5.384 1.00 91.44 107 MET A C 1
ATOM 801 O O . MET A 1 107 ? -1.755 -6.981 5.992 1.00 91.44 107 MET A O 1
ATOM 805 N N . GLY A 1 108 ? -1.883 -4.796 5.458 1.00 93.88 108 GLY A N 1
ATOM 806 C CA . GLY A 1 108 ? -3.107 -4.534 6.224 1.00 93.88 108 GLY A CA 1
ATOM 807 C C . GLY A 1 108 ? -4.302 -5.299 5.655 1.00 93.88 108 GLY A C 1
ATOM 808 O O . GLY A 1 108 ? -5.054 -5.918 6.403 1.00 93.88 108 GLY A O 1
ATOM 809 N N . ASP A 1 109 ? -4.412 -5.342 4.328 1.00 94.94 109 ASP A N 1
ATOM 810 C CA . ASP A 1 109 ? -5.425 -6.092 3.587 1.00 94.94 109 ASP A CA 1
ATOM 811 C C . ASP A 1 109 ? -5.336 -7.605 3.835 1.00 94.94 109 ASP A C 1
ATOM 813 O O . ASP A 1 109 ? -6.328 -8.245 4.193 1.00 94.94 109 ASP A O 1
ATOM 817 N N . LEU A 1 110 ? -4.131 -8.172 3.725 1.00 95.19 110 LEU A N 1
ATOM 818 C CA . LEU A 1 110 ? -3.884 -9.591 3.985 1.00 95.19 110 LEU A CA 1
ATOM 819 C C . LEU A 1 110 ? -4.201 -9.975 5.436 1.00 95.19 110 LEU A C 1
ATOM 821 O O . LEU A 1 110 ? -4.831 -11.008 5.674 1.00 95.19 110 LEU A O 1
ATOM 825 N N . LEU A 1 111 ? -3.795 -9.147 6.405 1.00 95.62 111 LEU A N 1
ATOM 826 C CA . LEU A 1 111 ? -4.104 -9.361 7.821 1.00 95.62 111 LEU A CA 1
ATOM 827 C C . LEU A 1 111 ? -5.608 -9.280 8.084 1.00 95.62 111 LEU A C 1
ATOM 829 O O . LEU A 1 111 ? -6.146 -10.152 8.766 1.00 95.62 111 LEU A O 1
ATOM 833 N N . ALA A 1 112 ? -6.298 -8.296 7.502 1.00 96.12 112 ALA A N 1
ATOM 834 C CA . ALA A 1 112 ? -7.745 -8.168 7.622 1.00 96.12 112 ALA A CA 1
ATOM 835 C C . ALA A 1 112 ? -8.460 -9.428 7.114 1.00 96.12 112 ALA A C 1
ATOM 837 O O . ALA A 1 112 ? -9.330 -9.953 7.807 1.00 96.12 112 ALA A O 1
ATOM 838 N N . GLY A 1 113 ? -8.056 -9.959 5.956 1.00 96.00 113 GLY A N 1
ATOM 839 C CA . GLY A 1 113 ? -8.611 -11.200 5.410 1.00 96.00 113 GLY A CA 1
ATOM 840 C C . GLY A 1 113 ? -8.336 -12.418 6.297 1.00 96.00 113 GLY A C 1
ATOM 841 O O . GLY A 1 113 ? -9.239 -13.210 6.567 1.00 96.00 113 GLY A O 1
ATOM 842 N N . ALA A 1 114 ? -7.106 -12.551 6.801 1.00 96.19 114 ALA A N 1
ATOM 843 C CA . ALA A 1 114 ? -6.716 -13.662 7.667 1.00 96.19 114 ALA A CA 1
ATOM 844 C C . ALA A 1 114 ? -7.457 -13.649 9.016 1.00 96.19 114 ALA A C 1
ATOM 846 O O . ALA A 1 114 ? -7.911 -14.695 9.477 1.00 96.19 114 ALA A O 1
ATOM 847 N N . VAL A 1 115 ? -7.605 -12.475 9.637 1.00 94.81 115 VAL A N 1
ATOM 848 C CA . VAL A 1 115 ? -8.283 -12.310 10.934 1.00 94.81 115 VAL A CA 1
ATOM 849 C C . VAL A 1 115 ? -9.801 -12.401 10.791 1.00 94.81 115 VAL A C 1
ATOM 851 O O . VAL A 1 115 ? -10.469 -12.941 11.671 1.00 94.81 115 VAL A O 1
ATOM 854 N N . ALA A 1 116 ? -10.363 -11.908 9.685 1.00 95.69 116 ALA A N 1
ATOM 855 C CA . ALA A 1 116 ? -11.801 -11.964 9.441 1.00 95.69 116 ALA A CA 1
ATOM 856 C C . ALA A 1 116 ? -12.295 -13.337 8.959 1.00 95.69 116 ALA A C 1
ATOM 858 O O . ALA A 1 116 ? -13.506 -13.535 8.833 1.00 95.69 116 ALA A O 1
ATOM 859 N N . ALA A 1 117 ? -11.397 -14.290 8.699 1.00 93.56 117 ALA A N 1
ATOM 860 C CA . ALA A 1 117 ? -11.756 -15.625 8.244 1.00 93.56 117 ALA A CA 1
ATOM 861 C C . ALA A 1 117 ? -12.734 -16.308 9.221 1.00 93.56 117 ALA A C 1
ATOM 863 O O . ALA A 1 117 ? -12.421 -16.562 10.382 1.00 93.56 117 ALA A O 1
ATOM 864 N N . GLY A 1 118 ? -13.941 -16.612 8.737 1.00 90.31 118 GLY A N 1
ATOM 865 C CA . GLY A 1 118 ? -15.004 -17.237 9.532 1.00 90.31 118 GLY A CA 1
ATOM 866 C C . GLY A 1 118 ? -15.817 -16.275 10.407 1.00 90.31 118 GLY A C 1
ATOM 867 O O . GLY A 1 118 ? -16.790 -16.708 11.024 1.00 90.31 118 GLY A O 1
ATOM 868 N N . LEU A 1 119 ? -15.478 -14.983 10.440 1.00 93.19 119 LEU A N 1
ATOM 869 C CA . LEU A 1 119 ? -16.317 -13.970 11.075 1.00 93.19 119 LEU A CA 1
ATOM 870 C C . LEU A 1 119 ? -17.522 -13.637 10.187 1.00 93.19 119 LEU A C 1
ATOM 872 O O . LEU A 1 119 ? -17.455 -13.654 8.959 1.00 93.19 119 LEU A O 1
ATOM 876 N N . THR A 1 120 ? -18.635 -13.284 10.825 1.00 88.69 120 THR A N 1
ATOM 877 C CA . THR A 1 120 ? -19.820 -12.742 10.152 1.00 88.69 120 THR A CA 1
ATOM 878 C C . THR A 1 120 ? -20.176 -11.401 10.782 1.00 88.69 120 THR A C 1
ATOM 880 O O . THR A 1 120 ? -20.012 -11.222 11.986 1.00 88.69 120 THR A O 1
ATOM 883 N N . GLY A 1 121 ? -20.630 -10.444 9.970 1.00 86.25 121 GLY A N 1
ATOM 884 C CA . GLY A 1 121 ? -21.062 -9.133 10.465 1.00 86.25 121 GLY A CA 1
ATOM 885 C C . GLY A 1 121 ? -19.933 -8.281 11.054 1.00 86.25 121 GLY A C 1
ATOM 886 O O . GLY A 1 121 ? -20.069 -7.769 12.163 1.00 86.25 121 GLY A O 1
ATOM 887 N N . VAL A 1 122 ? -18.825 -8.113 10.325 1.00 96.06 122 VAL A N 1
ATOM 888 C CA . VAL A 1 122 ? -17.731 -7.228 10.750 1.00 96.06 122 VAL A CA 1
ATOM 889 C C . VAL A 1 122 ? -18.217 -5.774 10.694 1.00 96.06 122 VAL A C 1
ATOM 891 O O . VAL A 1 122 ? -18.512 -5.245 9.626 1.00 96.06 122 VAL A O 1
ATOM 894 N N . ASP A 1 123 ? -18.327 -5.101 11.840 1.00 96.81 123 ASP A N 1
ATOM 895 C CA . ASP A 1 123 ? -18.759 -3.694 11.854 1.00 96.81 123 ASP A CA 1
ATOM 896 C C . ASP A 1 123 ? -17.662 -2.766 11.313 1.00 96.81 123 ASP A C 1
ATOM 898 O O . ASP A 1 123 ? -17.916 -1.905 10.470 1.00 96.81 123 ASP A O 1
ATOM 902 N N . ARG A 1 124 ? -16.413 -2.982 11.732 1.00 96.88 124 ARG A N 1
ATOM 903 C CA . ARG A 1 124 ? -15.290 -2.125 11.357 1.00 96.88 124 ARG A CA 1
ATOM 904 C C . ARG A 1 124 ? -13.990 -2.910 11.247 1.00 96.88 124 ARG A C 1
ATOM 906 O O . ARG A 1 124 ? -13.683 -3.717 12.118 1.00 96.88 124 ARG A O 1
ATOM 913 N N . VAL A 1 125 ? -13.213 -2.597 10.216 1.00 97.88 125 VAL A N 1
ATOM 914 C CA . VAL A 1 125 ? -11.795 -2.947 10.093 1.00 97.88 125 VAL A CA 1
ATOM 915 C C . VAL A 1 125 ? -10.979 -1.669 10.245 1.00 97.88 125 VAL A C 1
ATOM 917 O O . VAL A 1 125 ? -11.274 -0.665 9.594 1.00 97.88 125 VAL A O 1
ATOM 920 N N . ILE A 1 126 ? -9.970 -1.702 11.113 1.00 97.50 126 ILE A N 1
ATOM 921 C CA . ILE A 1 126 ? -8.968 -0.644 11.232 1.00 97.50 126 ILE A CA 1
ATOM 922 C C . ILE A 1 126 ? -7.614 -1.290 10.983 1.00 97.50 126 ILE A C 1
ATOM 924 O O . ILE A 1 126 ? -7.240 -2.170 11.746 1.00 97.50 126 ILE A O 1
ATOM 928 N N . SER A 1 127 ? -6.903 -0.850 9.949 1.00 96.75 127 SER A N 1
ATOM 929 C CA . SER A 1 127 ? -5.497 -1.208 9.742 1.00 96.75 127 SER A CA 1
ATOM 930 C C . SER A 1 127 ? -4.630 -0.129 10.378 1.00 96.75 127 SER A C 1
ATOM 932 O O . SER A 1 127 ? -4.647 1.025 9.940 1.00 96.75 127 SER A O 1
ATOM 934 N N . ALA A 1 128 ? -3.911 -0.476 11.440 1.00 97.06 128 ALA A N 1
ATOM 935 C CA . ALA A 1 128 ? -3.112 0.462 12.214 1.00 97.06 128 ALA A CA 1
ATOM 936 C C . ALA A 1 128 ? -1.617 0.224 12.000 1.00 97.06 128 ALA A C 1
ATOM 938 O O . ALA A 1 128 ? -1.079 -0.837 12.311 1.00 97.06 128 ALA A O 1
ATOM 939 N N . TYR A 1 129 ? -0.938 1.259 11.517 1.00 96.25 129 TYR A N 1
ATOM 940 C CA . TYR A 1 129 ? 0.488 1.257 11.238 1.00 96.25 129 TYR A CA 1
ATOM 941 C C . TYR A 1 129 ? 1.238 2.045 12.305 1.00 96.25 129 TYR A C 1
ATOM 943 O O . TYR A 1 129 ? 1.007 3.241 12.482 1.00 96.25 129 TYR A O 1
ATOM 951 N N . ALA A 1 130 ? 2.163 1.388 12.995 1.00 95.69 130 ALA A N 1
ATOM 952 C CA . ALA A 1 130 ? 3.179 2.054 13.796 1.00 95.69 130 ALA A CA 1
ATOM 953 C C . ALA A 1 130 ? 4.519 1.927 13.087 1.00 95.69 130 ALA A C 1
ATOM 955 O O . ALA A 1 130 ? 4.952 0.813 12.807 1.00 95.69 130 ALA A O 1
ATOM 956 N N . VAL A 1 131 ? 5.153 3.055 12.778 1.00 93.88 131 VAL A N 1
ATOM 957 C CA . VAL A 1 131 ? 6.413 3.076 12.026 1.00 93.88 131 VAL A CA 1
ATOM 958 C C . VAL A 1 131 ? 7.394 4.004 12.711 1.00 93.88 131 VAL A C 1
ATOM 960 O O . VAL A 1 131 ? 7.052 5.157 12.980 1.00 93.88 131 VAL A O 1
ATOM 963 N N . SER A 1 132 ? 8.599 3.497 12.965 1.00 91.81 132 SER A N 1
ATOM 964 C CA . SER A 1 132 ? 9.687 4.237 13.598 1.00 91.81 132 SER A CA 1
ATOM 965 C C . SER A 1 132 ? 10.979 4.172 12.799 1.00 91.81 132 SER A C 1
ATOM 967 O O . SER A 1 132 ? 11.226 3.220 12.056 1.00 91.81 132 SER A O 1
ATOM 969 N N . GLY A 1 133 ? 11.817 5.200 12.932 1.00 89.50 133 GLY A N 1
ATOM 970 C CA . GLY A 1 133 ? 13.069 5.296 12.188 1.00 89.50 133 GLY A CA 1
ATOM 971 C C . GLY A 1 133 ? 12.847 5.448 10.684 1.00 89.50 133 GLY A C 1
ATOM 972 O O . GLY A 1 133 ? 13.690 5.029 9.889 1.00 89.50 133 GLY A O 1
ATOM 973 N N . TRP A 1 134 ? 11.706 6.007 10.263 1.00 88.94 134 TRP A N 1
ATOM 974 C CA . TRP A 1 134 ? 11.378 6.091 8.843 1.00 88.94 134 TRP A CA 1
ATOM 975 C C . TRP A 1 134 ? 12.329 7.042 8.113 1.00 88.94 134 TRP A C 1
ATOM 977 O O . TRP A 1 134 ? 12.678 8.115 8.612 1.00 88.94 134 TRP A O 1
ATOM 987 N N . ARG A 1 135 ? 12.780 6.640 6.922 1.00 89.12 135 ARG A N 1
ATOM 988 C CA . ARG A 1 135 ? 13.674 7.425 6.061 1.00 89.12 135 ARG A CA 1
ATOM 989 C C . ARG A 1 135 ? 13.078 7.521 4.660 1.00 89.12 135 ARG A C 1
ATOM 991 O O . ARG A 1 135 ? 13.376 6.689 3.794 1.00 89.12 135 ARG A O 1
ATOM 998 N N . LEU A 1 136 ? 12.205 8.507 4.437 1.00 85.75 136 LEU A N 1
ATOM 999 C CA . LEU A 1 136 ? 11.499 8.674 3.166 1.00 85.75 136 LEU A CA 1
ATOM 1000 C C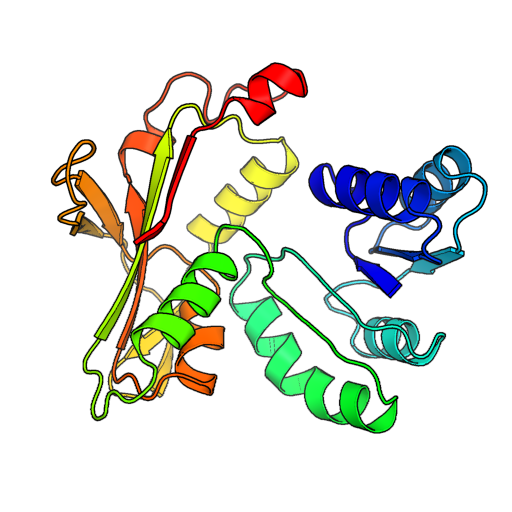 . LEU A 1 136 ? 12.486 8.882 2.011 1.00 85.75 136 LEU A C 1
ATOM 1002 O O . LEU A 1 136 ? 13.459 9.634 2.090 1.00 85.75 136 LEU A O 1
ATOM 1006 N N . THR A 1 137 ? 12.233 8.198 0.899 1.00 84.88 137 THR A N 1
ATOM 1007 C CA . THR A 1 137 ? 12.908 8.508 -0.367 1.00 84.88 137 THR A CA 1
ATOM 1008 C C . THR A 1 137 ? 12.313 9.785 -0.960 1.00 84.88 137 THR A C 1
ATOM 1010 O O . THR A 1 137 ? 11.172 10.138 -0.655 1.00 84.88 137 THR A O 1
ATOM 1013 N N . THR A 1 138 ? 13.025 10.450 -1.874 1.00 82.31 138 THR A N 1
ATOM 1014 C CA . THR A 1 138 ? 12.486 11.609 -2.613 1.00 82.31 138 THR A CA 1
ATOM 1015 C C . THR A 1 138 ? 11.153 11.277 -3.296 1.00 82.31 138 THR A C 1
ATOM 1017 O O . THR A 1 138 ? 10.231 12.089 -3.295 1.00 82.31 138 THR A O 1
ATOM 1020 N N . GLY A 1 139 ? 11.025 10.055 -3.830 1.00 80.38 139 GLY A N 1
ATOM 1021 C CA . GLY A 1 139 ? 9.777 9.556 -4.411 1.00 80.38 139 GLY A CA 1
ATOM 1022 C C . GLY A 1 139 ? 8.660 9.424 -3.376 1.00 80.38 139 GLY A C 1
ATOM 1023 O O . GLY A 1 139 ? 7.584 9.971 -3.581 1.00 80.38 139 GLY A O 1
ATOM 1024 N N . ALA A 1 140 ? 8.933 8.772 -2.243 1.00 81.56 140 ALA A N 1
ATOM 1025 C CA . ALA A 1 140 ? 7.940 8.576 -1.188 1.00 81.56 140 ALA A CA 1
ATOM 1026 C C . ALA A 1 140 ? 7.486 9.899 -0.549 1.00 81.56 140 ALA A C 1
ATOM 1028 O O . ALA A 1 140 ? 6.303 10.055 -0.263 1.00 81.56 140 ALA A O 1
ATOM 1029 N N . ARG A 1 141 ? 8.388 10.880 -0.390 1.00 84.19 141 ARG A N 1
ATOM 1030 C CA . ARG A 1 141 ? 8.033 12.229 0.079 1.00 84.19 141 ARG A CA 1
ATOM 1031 C C . ARG A 1 141 ? 7.052 12.909 -0.873 1.00 84.19 141 ARG A C 1
ATOM 1033 O O . ARG A 1 141 ? 6.030 13.418 -0.429 1.00 84.19 141 ARG A O 1
ATOM 1040 N N . LYS A 1 142 ? 7.329 12.861 -2.180 1.00 83.50 142 LYS A N 1
ATOM 1041 C CA . LYS A 1 142 ? 6.432 13.416 -3.200 1.00 83.50 142 LYS A CA 1
ATOM 1042 C C . LYS A 1 142 ? 5.074 12.707 -3.211 1.00 83.50 142 LYS A C 1
ATOM 1044 O O . LYS A 1 142 ? 4.050 13.367 -3.335 1.00 83.50 142 LYS A O 1
ATOM 1049 N N . THR A 1 143 ? 5.058 11.381 -3.064 1.00 82.06 143 THR A N 1
ATOM 1050 C CA . THR A 1 143 ? 3.811 10.614 -2.930 1.00 82.06 143 THR A CA 1
ATOM 1051 C C . THR A 1 143 ? 3.035 11.042 -1.685 1.00 82.06 143 THR A C 1
ATOM 1053 O O . THR A 1 143 ? 1.847 11.317 -1.796 1.00 82.06 143 THR A O 1
ATOM 1056 N N . ALA A 1 144 ? 3.688 11.179 -0.527 1.00 83.38 144 ALA A N 1
ATOM 1057 C CA . ALA A 1 144 ? 3.035 11.648 0.695 1.00 83.38 144 ALA A CA 1
ATOM 1058 C C . ALA A 1 144 ? 2.436 13.054 0.517 1.00 83.38 144 ALA A C 1
ATOM 1060 O O . ALA A 1 144 ? 1.274 13.263 0.845 1.00 83.38 144 ALA A O 1
ATOM 1061 N N . GLU A 1 145 ? 3.184 13.996 -0.064 1.00 84.38 145 GLU A N 1
ATOM 1062 C CA . GLU A 1 145 ? 2.690 15.349 -0.360 1.00 84.38 145 GLU A CA 1
ATOM 1063 C C . GLU A 1 145 ? 1.424 15.327 -1.223 1.00 84.38 145 GLU A C 1
ATOM 1065 O O . GLU A 1 145 ? 0.454 16.008 -0.900 1.00 84.38 145 GLU A O 1
ATOM 1070 N N . LEU A 1 146 ? 1.407 14.514 -2.284 1.00 83.69 146 LEU A N 1
ATOM 1071 C CA . LEU A 1 146 ? 0.242 14.373 -3.161 1.00 83.69 146 LEU A CA 1
ATOM 1072 C C . LEU A 1 146 ? -0.946 13.729 -2.439 1.00 83.69 146 LEU A C 1
ATOM 1074 O O . LEU A 1 146 ? -2.058 14.239 -2.528 1.00 83.69 146 LEU A O 1
ATOM 1078 N N . LEU A 1 147 ? -0.710 12.644 -1.699 1.00 83.06 147 LEU A N 1
ATOM 1079 C CA . LEU A 1 147 ? -1.753 11.921 -0.970 1.00 83.06 147 LEU A CA 1
ATOM 1080 C C . LEU A 1 147 ? -2.411 12.789 0.108 1.00 83.06 147 LEU A C 1
ATOM 1082 O O . LEU A 1 147 ? -3.632 12.789 0.242 1.00 83.06 147 LEU A O 1
ATOM 1086 N N . PHE A 1 148 ? -1.622 13.543 0.877 1.00 81.38 148 PHE A N 1
ATOM 1087 C CA . PHE A 1 148 ? -2.163 14.403 1.929 1.00 81.38 148 PHE A CA 1
ATOM 1088 C C . PHE A 1 148 ? -2.831 15.666 1.376 1.00 81.38 148 PHE A C 1
ATOM 1090 O O . PHE A 1 148 ? -3.795 16.136 1.985 1.00 81.38 148 PHE A O 1
ATOM 1097 N N . ALA A 1 149 ? -2.369 16.181 0.232 1.00 83.50 149 ALA A N 1
ATOM 1098 C CA . ALA A 1 149 ? -3.002 17.302 -0.459 1.00 83.50 149 ALA A CA 1
ATOM 1099 C C . ALA A 1 149 ? -4.308 16.920 -1.178 1.00 83.50 149 ALA A C 1
ATOM 1101 O O . ALA A 1 149 ? -5.129 17.801 -1.433 1.00 83.50 149 ALA A O 1
ATOM 1102 N N . ASP A 1 150 ? -4.518 15.639 -1.502 1.00 82.69 150 ASP A N 1
ATOM 1103 C CA . ASP A 1 150 ? -5.735 15.184 -2.172 1.00 82.69 150 ASP A CA 1
ATOM 1104 C C . ASP A 1 150 ? -6.963 15.318 -1.253 1.00 82.69 150 ASP A C 1
ATOM 1106 O O . ASP A 1 150 ? -7.060 14.721 -0.169 1.00 82.69 150 ASP A O 1
ATOM 1110 N N . THR A 1 151 ? -7.914 16.137 -1.702 1.00 85.94 151 THR A N 1
ATOM 1111 C CA . THR A 1 151 ? -9.191 16.402 -1.031 1.00 85.94 151 THR A CA 1
ATOM 1112 C C . THR A 1 151 ? -10.312 15.498 -1.529 1.00 85.94 151 THR A C 1
ATOM 1114 O O . THR A 1 151 ? -11.352 15.414 -0.880 1.00 85.94 151 THR A O 1
ATOM 1117 N N . SER A 1 152 ? -10.119 14.799 -2.646 1.00 92.00 152 SER A N 1
ATOM 1118 C CA . SER A 1 152 ? -11.051 13.803 -3.156 1.00 92.00 152 SER A CA 1
ATOM 1119 C C . SER A 1 152 ? -10.639 12.448 -2.598 1.00 92.00 152 SER A C 1
ATOM 1121 O O . SER A 1 152 ? -9.884 11.727 -3.227 1.00 92.00 152 SER A O 1
ATOM 1123 N N . ARG A 1 153 ? -11.087 12.072 -1.402 1.00 93.06 153 ARG A N 1
ATOM 1124 C CA . ARG A 1 153 ? -10.661 10.817 -0.761 1.00 93.06 153 ARG A CA 1
ATOM 1125 C C . ARG A 1 153 ? -11.707 9.736 -0.937 1.00 93.06 153 ARG A C 1
ATOM 1127 O O . ARG A 1 153 ? -12.902 10.021 -0.872 1.00 93.06 153 ARG A O 1
ATOM 1134 N N . ILE A 1 154 ? -11.261 8.496 -1.120 1.00 95.69 154 ILE A N 1
ATOM 1135 C CA . ILE A 1 154 ? -12.158 7.343 -1.062 1.00 95.69 154 ILE A CA 1
ATOM 1136 C C . ILE A 1 154 ? -12.279 6.926 0.401 1.00 95.69 154 ILE A C 1
ATOM 1138 O O . ILE A 1 154 ? -11.280 6.764 1.102 1.00 95.69 154 ILE A O 1
ATOM 1142 N N . THR A 1 155 ? -13.506 6.730 0.865 1.00 96.50 155 THR A N 1
ATOM 1143 C CA . THR A 1 155 ? -13.793 6.110 2.162 1.00 96.50 155 THR A CA 1
ATOM 1144 C C . THR A 1 155 ? -14.777 4.972 2.001 1.00 96.50 155 THR A C 1
ATOM 1146 O O . THR A 1 155 ? -15.477 4.890 0.995 1.00 96.50 155 THR A O 1
ATOM 1149 N N . TYR A 1 156 ? -14.830 4.089 2.995 1.00 97.62 156 TYR A N 1
ATOM 1150 C CA . TYR A 1 156 ? -15.789 2.997 3.027 1.00 97.62 156 TYR A CA 1
ATOM 1151 C C . TYR A 1 156 ? -16.552 3.023 4.347 1.00 97.62 156 TYR A C 1
ATOM 1153 O O . TYR A 1 156 ? -16.000 2.698 5.401 1.00 97.62 156 TYR A O 1
ATOM 1161 N N . THR A 1 157 ? -17.814 3.448 4.301 1.00 96.94 157 THR A N 1
ATOM 1162 C CA . THR A 1 157 ? -18.670 3.560 5.485 1.00 96.94 157 THR A CA 1
ATOM 1163 C C . THR A 1 157 ? -20.098 3.131 5.173 1.00 96.94 157 THR A C 1
ATOM 1165 O O . THR A 1 157 ? -20.595 3.312 4.065 1.00 96.94 157 THR A O 1
ATOM 1168 N N . GLY A 1 158 ? -20.761 2.511 6.152 1.00 96.31 158 GLY A N 1
ATOM 1169 C CA . GLY A 1 158 ? -22.125 2.005 5.983 1.00 96.31 158 GLY A CA 1
ATOM 1170 C C . GLY A 1 158 ? -22.251 0.804 5.040 1.00 96.31 158 GLY A C 1
ATOM 1171 O O . GLY A 1 158 ? -23.372 0.418 4.731 1.00 96.31 158 GLY A O 1
ATOM 1172 N N . GLY A 1 159 ? -21.136 0.188 4.636 1.00 96.19 159 GLY A N 1
ATOM 1173 C CA . GLY A 1 159 ? -21.095 -0.853 3.607 1.00 96.19 159 GLY A CA 1
ATOM 1174 C C . GLY A 1 159 ? -20.955 -0.315 2.179 1.00 96.19 159 GLY A C 1
ATOM 1175 O O . GLY A 1 159 ? -21.146 -1.075 1.236 1.00 96.19 159 GLY A O 1
ATOM 1176 N N . GLU A 1 160 ? -20.639 0.972 2.006 1.00 96.69 160 GLU A N 1
ATOM 1177 C CA . GLU A 1 160 ? -20.547 1.618 0.694 1.00 96.69 160 GLU A CA 1
ATOM 1178 C C . GLU A 1 160 ? -19.285 2.478 0.562 1.00 96.69 160 GLU A C 1
ATOM 1180 O O . GLU A 1 160 ? -18.759 3.002 1.549 1.00 96.69 160 GLU A O 1
ATOM 1185 N N . GLN A 1 161 ? -18.808 2.633 -0.678 1.00 96.81 161 GLN A N 1
ATOM 1186 C CA . GLN A 1 161 ? -17.724 3.555 -1.016 1.00 96.81 161 GLN A CA 1
ATOM 1187 C C . GLN A 1 161 ? -18.259 4.976 -1.210 1.00 96.81 161 GLN A C 1
ATOM 1189 O O . GLN A 1 161 ? -19.221 5.181 -1.946 1.00 96.81 161 GLN A O 1
ATOM 1194 N N . HIS A 1 162 ? -17.573 5.958 -0.630 1.00 96.31 162 HIS A N 1
ATOM 1195 C CA . HIS A 1 162 ? -17.871 7.384 -0.779 1.00 96.31 162 HIS A CA 1
ATOM 1196 C C . HIS A 1 162 ? -16.636 8.123 -1.282 1.00 96.31 162 HIS A C 1
ATOM 1198 O O . HIS A 1 162 ? -15.515 7.766 -0.915 1.00 96.31 162 HIS A O 1
ATOM 1204 N N . VAL A 1 163 ? -16.842 9.166 -2.086 1.00 96.56 163 VAL A N 1
ATOM 1205 C CA . VAL A 1 163 ? -15.774 10.052 -2.565 1.00 96.56 163 VAL A CA 1
ATOM 1206 C C . VAL A 1 163 ? -16.039 11.464 -2.070 1.00 96.56 163 VAL A C 1
ATOM 1208 O O . VAL A 1 163 ? -17.113 12.015 -2.307 1.00 96.56 163 VAL A O 1
ATOM 1211 N N . GLY A 1 164 ? -15.063 12.056 -1.392 1.00 93.75 164 GLY A N 1
ATOM 1212 C CA . GLY A 1 164 ? -15.169 13.432 -0.928 1.00 93.75 164 GLY A CA 1
ATOM 1213 C C . GLY A 1 164 ? -14.098 13.811 0.079 1.00 93.75 164 GLY A C 1
ATOM 1214 O O . GLY A 1 164 ? -13.182 13.041 0.370 1.00 93.75 164 GLY A O 1
ATOM 1215 N N . TYR A 1 165 ? -14.230 15.021 0.613 1.00 91.44 165 TYR A N 1
ATOM 1216 C CA . TYR A 1 165 ? -13.317 15.519 1.627 1.00 91.44 165 TYR A CA 1
ATOM 1217 C C . TYR A 1 165 ? -13.526 14.810 2.961 1.00 91.44 165 TYR A C 1
ATOM 1219 O O . TYR A 1 165 ? -14.656 14.656 3.427 1.00 91.44 165 TYR A O 1
ATOM 1227 N N . VAL A 1 166 ? -12.416 14.439 3.596 1.00 89.75 166 VAL A N 1
ATOM 1228 C CA . VAL A 1 166 ? -12.402 13.894 4.951 1.00 89.75 166 VAL A CA 1
ATOM 1229 C C . VAL A 1 166 ? -11.291 14.564 5.732 1.00 89.75 166 VAL A C 1
ATOM 1231 O O . VAL A 1 166 ? -10.116 14.394 5.404 1.00 89.75 166 VAL A O 1
ATOM 1234 N N . GLU A 1 167 ? -11.677 15.297 6.771 1.00 89.94 167 GLU A N 1
ATOM 1235 C CA . GLU A 1 167 ? -10.751 15.928 7.706 1.00 89.94 167 GLU A CA 1
ATOM 1236 C C . GLU A 1 167 ? -9.978 14.846 8.486 1.00 89.94 167 GLU A C 1
ATOM 1238 O O . GLU A 1 167 ? -10.609 13.999 9.133 1.00 89.94 167 GLU A O 1
ATOM 1243 N N . PRO A 1 168 ? -8.632 14.834 8.445 1.00 90.50 168 PRO A N 1
ATOM 1244 C CA . PRO A 1 168 ? -7.844 13.994 9.335 1.00 90.50 168 PRO A CA 1
ATOM 1245 C C . PRO A 1 168 ? -8.097 14.356 10.799 1.00 90.50 168 PRO A C 1
ATOM 1247 O O . PRO A 1 168 ? -8.214 15.522 11.166 1.00 90.50 168 PRO A O 1
ATOM 1250 N N . ARG A 1 169 ? -8.105 13.349 11.666 1.00 94.38 169 ARG A N 1
ATOM 1251 C CA . ARG A 1 169 ? -8.209 13.520 13.115 1.00 94.38 169 ARG A CA 1
ATOM 1252 C C . ARG A 1 169 ? -7.121 12.739 13.829 1.00 94.38 169 ARG A C 1
ATOM 1254 O O . ARG A 1 169 ? -6.623 11.735 13.318 1.00 94.38 169 ARG A O 1
ATOM 1261 N N . ASN A 1 170 ? -6.847 13.153 15.060 1.00 96.56 170 ASN A N 1
ATOM 1262 C CA . ASN A 1 170 ? -6.119 12.310 15.992 1.00 96.56 170 ASN A CA 1
ATOM 1263 C C . ASN A 1 170 ? -7.046 11.218 16.535 1.00 96.56 170 ASN A C 1
ATOM 1265 O O . ASN A 1 170 ? -8.148 11.498 17.012 1.00 96.56 170 ASN A O 1
ATOM 1269 N N . ALA A 1 171 ? -6.584 9.976 16.477 1.00 97.19 171 ALA A N 1
ATOM 1270 C CA . ALA A 1 171 ? -7.183 8.828 17.143 1.00 97.19 171 ALA A CA 1
ATOM 1271 C C . ALA A 1 171 ? -6.168 8.202 18.109 1.00 97.19 171 ALA A C 1
ATOM 1273 O O . ALA A 1 171 ? -4.989 8.550 18.096 1.00 97.19 171 ALA A O 1
ATOM 1274 N N . VAL A 1 172 ? -6.618 7.277 18.955 1.00 98.00 172 VAL A N 1
ATOM 1275 C CA . VAL A 1 172 ? -5.727 6.442 19.768 1.00 98.00 172 VAL A CA 1
ATOM 1276 C C . VAL A 1 172 ? -5.953 4.997 19.369 1.00 98.00 172 VAL A C 1
ATOM 1278 O O . VAL A 1 172 ? -7.081 4.512 19.460 1.00 98.00 172 VAL A O 1
ATOM 1281 N N . PHE A 1 173 ? -4.889 4.314 18.953 1.00 98.19 173 PHE A N 1
ATOM 1282 C CA . PHE A 1 173 ? -4.931 2.882 18.682 1.00 98.19 173 PHE A CA 1
ATOM 1283 C C . PHE A 1 173 ? -4.191 2.108 19.783 1.00 98.19 173 PHE A C 1
ATOM 1285 O O . PHE A 1 173 ? -3.041 2.440 20.096 1.00 98.19 173 PHE A O 1
ATOM 1292 N N . PRO A 1 174 ? -4.824 1.099 20.407 1.00 97.56 174 PRO A N 1
ATOM 1293 C CA . PRO A 1 174 ? -4.250 0.357 21.521 1.00 97.56 174 PRO A CA 1
ATOM 1294 C C . PRO A 1 174 ? -3.367 -0.799 21.026 1.00 97.56 174 PRO A C 1
ATOM 1296 O O . PRO A 1 174 ? -3.756 -1.961 21.132 1.00 97.56 174 PRO A O 1
ATOM 1299 N N . PHE A 1 175 ? -2.175 -0.505 20.492 1.00 97.12 175 PHE A N 1
ATOM 1300 C CA . PHE A 1 175 ? -1.239 -1.579 20.137 1.00 97.12 175 PHE A CA 1
ATOM 1301 C C . PHE A 1 175 ? -0.896 -2.434 21.370 1.00 97.12 175 PHE A C 1
ATOM 1303 O O . PHE A 1 175 ? -0.787 -1.901 22.484 1.00 97.12 175 PHE A O 1
ATOM 1310 N N . PRO A 1 176 ? -0.689 -3.752 21.200 1.00 93.38 176 PRO A N 1
ATOM 1311 C CA . PRO A 1 176 ? -0.223 -4.601 22.287 1.00 93.38 176 PRO A CA 1
ATOM 1312 C C . PRO A 1 176 ? 1.183 -4.177 22.764 1.00 93.38 176 PRO A C 1
ATOM 1314 O O . PRO A 1 176 ? 1.915 -3.483 22.047 1.00 93.38 176 PRO A O 1
ATOM 1317 N N . PRO A 1 177 ? 1.604 -4.582 23.977 1.00 93.38 177 PRO A N 1
ATOM 1318 C CA . PRO A 1 177 ? 2.991 -4.436 24.405 1.00 93.38 177 PRO A CA 1
ATOM 1319 C C . PRO A 1 177 ? 3.973 -5.065 23.394 1.00 93.38 177 PRO A C 1
ATOM 1321 O O . PRO A 1 177 ? 3.651 -6.102 22.813 1.00 93.38 177 PRO A O 1
ATOM 1324 N N . PRO A 1 178 ? 5.171 -4.483 23.197 1.00 93.56 178 PRO A N 1
ATOM 1325 C CA . PRO A 1 178 ? 5.741 -3.366 23.956 1.00 93.56 178 PRO A CA 1
ATOM 1326 C C . PRO A 1 178 ? 5.326 -1.971 23.456 1.00 93.56 178 PRO A C 1
ATOM 1328 O O . PRO A 1 178 ? 5.659 -0.985 24.110 1.00 93.56 178 PRO A O 1
ATOM 1331 N N . LEU A 1 179 ? 4.610 -1.855 22.331 1.00 95.19 179 LEU A N 1
ATOM 1332 C CA . LEU A 1 179 ? 4.281 -0.549 21.748 1.00 95.19 179 LEU A CA 1
ATOM 1333 C C . LEU A 1 179 ? 3.299 0.239 22.617 1.00 95.19 179 LEU A C 1
ATOM 1335 O O . LEU A 1 179 ? 3.510 1.439 22.813 1.00 95.19 179 LEU A O 1
ATOM 1339 N N . GLY A 1 180 ? 2.259 -0.425 23.128 1.00 96.75 180 GLY A N 1
ATOM 1340 C CA . GLY A 1 180 ? 1.194 0.210 23.904 1.00 96.75 180 GLY A CA 1
ATOM 1341 C C . GLY A 1 180 ? 0.351 1.205 23.088 1.00 96.75 180 GLY A C 1
ATOM 1342 O O . GLY A 1 180 ? 0.548 1.354 21.882 1.00 96.75 180 GLY A O 1
ATOM 1343 N N . PRO A 1 181 ? -0.597 1.914 23.725 1.00 97.69 181 PRO A N 1
ATOM 1344 C CA . PRO A 1 181 ? -1.448 2.885 23.042 1.00 97.69 181 PRO A CA 1
ATOM 1345 C C . PRO A 1 181 ? -0.651 3.993 22.344 1.00 97.69 181 PRO A C 1
ATOM 1347 O O . PRO A 1 181 ? 0.256 4.577 22.940 1.00 97.69 181 PRO A O 1
ATOM 1350 N N . ARG A 1 182 ? -1.012 4.317 21.097 1.00 97.81 182 ARG A N 1
ATOM 1351 C CA . ARG A 1 182 ? -0.367 5.375 20.302 1.00 97.81 182 ARG A CA 1
ATOM 1352 C C . ARG A 1 182 ? -1.375 6.343 19.706 1.00 97.81 182 ARG A C 1
ATOM 1354 O O . ARG A 1 182 ? -2.470 5.945 19.318 1.00 97.81 182 ARG A O 1
ATOM 1361 N N . THR A 1 183 ? -0.970 7.608 19.614 1.00 97.94 183 THR A N 1
ATOM 1362 C CA . THR A 1 183 ? -1.689 8.633 18.852 1.00 97.94 183 THR A CA 1
ATOM 1363 C C . THR A 1 183 ? -1.511 8.378 17.360 1.00 97.94 183 THR A C 1
ATOM 1365 O O . THR A 1 183 ? -0.387 8.207 16.882 1.00 97.94 183 THR A O 1
ATOM 1368 N N . MET A 1 184 ? -2.620 8.390 16.633 1.00 97.94 184 MET A N 1
ATOM 1369 C CA . MET A 1 184 ? -2.706 8.062 15.216 1.00 97.94 184 MET A CA 1
ATOM 1370 C C . MET A 1 184 ? -3.283 9.224 14.422 1.00 97.94 184 MET A C 1
ATOM 1372 O O . MET A 1 184 ? -4.184 9.904 14.905 1.00 97.94 184 MET A O 1
ATOM 1376 N N . ILE A 1 185 ? -2.841 9.378 13.181 1.00 95.69 185 ILE A N 1
ATOM 1377 C CA . ILE A 1 185 ? -3.510 10.167 12.148 1.00 95.69 185 ILE A CA 1
ATOM 1378 C C . ILE A 1 185 ? -4.537 9.256 11.468 1.00 95.69 185 ILE A C 1
ATOM 1380 O O . ILE A 1 185 ? -4.182 8.176 10.988 1.00 95.69 185 ILE A O 1
ATOM 1384 N N . ALA A 1 186 ? -5.804 9.676 11.443 1.00 95.44 186 ALA A N 1
ATOM 1385 C CA . ALA A 1 186 ? -6.916 8.867 10.950 1.00 95.44 186 ALA A CA 1
ATOM 1386 C C . ALA A 1 186 ? -7.978 9.692 10.186 1.00 95.44 186 ALA A C 1
ATOM 1388 O O . ALA A 1 186 ? -8.377 10.754 10.662 1.00 95.44 186 ALA A O 1
ATOM 1389 N N . PRO A 1 187 ? -8.529 9.192 9.068 1.00 94.12 187 PRO A N 1
ATOM 1390 C CA . PRO A 1 187 ? -7.927 8.168 8.221 1.00 94.12 187 PRO A CA 1
ATOM 1391 C C . PRO A 1 187 ? -6.655 8.703 7.545 1.00 94.12 187 PRO A C 1
ATOM 1393 O O . PRO A 1 187 ? -6.561 9.896 7.245 1.00 94.12 187 PRO A O 1
ATOM 1396 N N . ILE A 1 188 ? -5.712 7.816 7.234 1.00 92.88 188 ILE A N 1
ATOM 1397 C CA . ILE A 1 188 ? -4.755 8.075 6.152 1.00 92.88 188 ILE A CA 1
ATOM 1398 C C . ILE A 1 188 ? -5.366 7.647 4.805 1.00 92.88 188 ILE A C 1
ATOM 1400 O O . ILE A 1 188 ? -6.132 6.679 4.761 1.00 92.88 188 ILE A O 1
ATOM 1404 N N . PRO A 1 189 ? -5.054 8.346 3.699 1.00 91.56 189 PRO A N 1
ATOM 1405 C CA . PRO A 1 189 ? -5.554 8.006 2.368 1.00 91.56 189 PRO A CA 1
ATOM 1406 C C . PRO A 1 189 ? -4.821 6.773 1.819 1.00 91.56 189 PRO A C 1
ATOM 1408 O O . PRO A 1 189 ? -3.863 6.889 1.059 1.00 91.56 189 PRO A O 1
ATOM 1411 N N . SER A 1 190 ? -5.264 5.586 2.232 1.00 91.56 190 SER A N 1
ATOM 1412 C CA . SER A 1 190 ? -4.647 4.306 1.872 1.00 91.56 190 SER A CA 1
ATOM 1413 C C . SER A 1 190 ? -5.634 3.354 1.194 1.00 91.56 190 SER A C 1
ATOM 1415 O O . SER A 1 190 ? -6.856 3.520 1.287 1.00 91.56 190 SER A O 1
ATOM 1417 N N . SER A 1 191 ? -5.099 2.390 0.446 1.00 94.00 191 SER A N 1
ATOM 1418 C CA . SER A 1 191 ? -5.839 1.544 -0.499 1.00 94.00 191 SER A CA 1
ATOM 1419 C C . SER A 1 191 ? -6.778 0.512 0.144 1.00 94.00 191 SER A C 1
ATOM 1421 O O . SER A 1 191 ? -7.641 -0.023 -0.548 1.00 94.00 191 SER A O 1
ATOM 1423 N N . GLU A 1 192 ? -6.696 0.274 1.454 1.00 95.44 192 GLU A N 1
ATOM 1424 C CA . GLU A 1 192 ? -7.501 -0.708 2.196 1.00 95.44 192 GLU A CA 1
ATOM 1425 C C . GLU A 1 192 ? -9.001 -0.441 2.075 1.00 95.44 192 GLU A C 1
ATOM 1427 O O . GLU A 1 192 ? -9.791 -1.374 1.971 1.00 95.44 192 GLU A O 1
ATOM 1432 N N . VAL A 1 193 ? -9.414 0.829 2.002 1.00 95.81 193 VAL A N 1
ATOM 1433 C CA . VAL A 1 193 ? -10.824 1.216 1.779 1.00 95.81 193 VAL A CA 1
ATOM 1434 C C . VAL A 1 193 ? -11.368 0.752 0.419 1.00 95.81 193 VAL A C 1
ATOM 1436 O O . VAL A 1 193 ? -12.577 0.772 0.174 1.00 95.81 193 VAL A O 1
ATOM 1439 N N . VAL A 1 194 ? -10.476 0.353 -0.489 1.00 95.88 194 VAL A N 1
ATOM 1440 C CA . VAL A 1 194 ? -10.793 -0.255 -1.779 1.00 95.88 194 VAL A CA 1
ATOM 1441 C C . VAL A 1 194 ? -10.593 -1.768 -1.717 1.00 95.88 194 VAL A C 1
ATOM 1443 O O . VAL A 1 194 ? -11.473 -2.502 -2.163 1.00 95.88 194 VAL A O 1
ATOM 1446 N N . THR A 1 195 ? -9.479 -2.258 -1.175 1.00 95.56 195 THR A N 1
ATOM 1447 C CA . THR A 1 195 ? -9.139 -3.690 -1.230 1.00 95.56 195 THR A CA 1
ATOM 1448 C C . THR A 1 195 ? -9.948 -4.530 -0.237 1.00 95.56 195 THR A C 1
ATOM 1450 O O . THR A 1 195 ? -10.596 -5.491 -0.653 1.00 95.56 195 THR A O 1
ATOM 1453 N N . VAL A 1 196 ? -10.013 -4.131 1.039 1.00 96.50 196 VAL A N 1
ATOM 1454 C CA . VAL A 1 196 ? -10.581 -4.941 2.134 1.00 96.50 196 VAL A CA 1
ATOM 1455 C C . VAL A 1 196 ? -12.060 -5.275 1.922 1.00 96.50 196 VAL A C 1
ATOM 1457 O O . VAL A 1 196 ? -12.416 -6.450 2.043 1.00 96.50 196 VAL A O 1
ATOM 1460 N N . PRO A 1 197 ? -12.944 -4.325 1.542 1.00 96.19 197 PRO A N 1
ATOM 1461 C CA . PRO A 1 197 ? -14.366 -4.621 1.356 1.00 96.19 197 PRO A CA 1
ATOM 1462 C C . PRO A 1 197 ? -14.680 -5.676 0.289 1.00 96.19 197 PRO A C 1
ATOM 1464 O O . PRO A 1 197 ? -15.810 -6.152 0.210 1.00 96.19 197 PRO A O 1
ATOM 1467 N N . ARG A 1 198 ? -13.710 -6.026 -0.566 1.00 93.75 198 ARG A N 1
ATOM 1468 C CA . ARG A 1 198 ? -13.895 -7.018 -1.633 1.00 93.75 198 ARG A CA 1
ATOM 1469 C C . ARG A 1 198 ? -13.828 -8.456 -1.124 1.00 93.75 198 ARG A C 1
ATOM 1471 O O . ARG A 1 198 ? -14.312 -9.349 -1.813 1.00 93.75 198 ARG A O 1
ATOM 1478 N N . HIS A 1 199 ? -13.237 -8.689 0.048 1.00 94.44 199 HIS A N 1
ATOM 1479 C CA . HIS A 1 199 ? -13.088 -10.033 0.625 1.00 94.44 199 HIS A CA 1
ATOM 1480 C C . HIS A 1 199 ? -13.445 -10.118 2.112 1.00 94.44 199 HIS A C 1
ATOM 1482 O O . HIS A 1 199 ? -13.724 -11.211 2.600 1.00 94.44 199 HIS A O 1
ATOM 1488 N N . VAL A 1 200 ? -13.545 -8.984 2.810 1.00 96.31 200 VAL A N 1
ATOM 1489 C CA . VAL A 1 200 ? -14.060 -8.903 4.180 1.00 96.31 200 VAL A CA 1
ATOM 1490 C C . VAL A 1 200 ? -15.438 -8.232 4.176 1.00 96.31 200 VAL A C 1
ATOM 1492 O O . V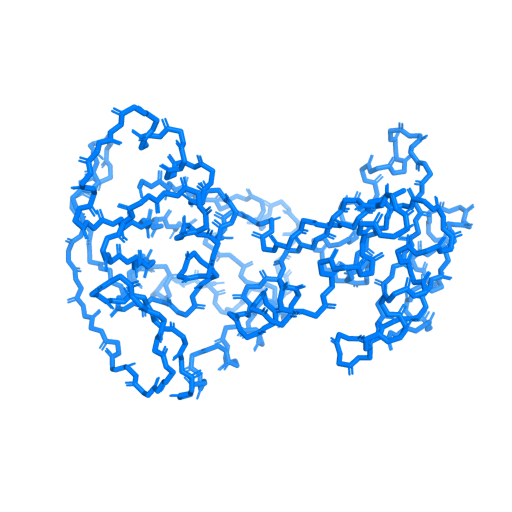AL A 1 200 ? -15.551 -7.095 3.712 1.00 96.31 200 VAL A O 1
ATOM 1495 N N . PRO A 1 201 ? -16.491 -8.864 4.735 1.00 93.06 201 PRO A N 1
ATOM 1496 C CA . PRO A 1 201 ? -17.835 -8.287 4.814 1.00 93.06 201 PRO A CA 1
ATOM 1497 C C . PRO A 1 201 ? -17.931 -7.239 5.940 1.00 93.06 201 PRO A C 1
ATOM 1499 O O . PRO A 1 201 ? -18.667 -7.412 6.914 1.00 93.06 201 PRO A O 1
ATOM 1502 N N . ALA A 1 202 ? -17.144 -6.168 5.821 1.00 96.44 202 ALA A N 1
ATOM 1503 C CA . ALA A 1 202 ? -17.094 -5.059 6.763 1.00 96.44 202 ALA A CA 1
ATOM 1504 C C . ALA A 1 202 ? -18.173 -4.004 6.463 1.00 96.44 202 ALA A C 1
ATOM 1506 O O . ALA A 1 202 ? -18.525 -3.785 5.302 1.00 96.44 202 ALA A O 1
ATOM 1507 N N . ARG A 1 203 ? -18.660 -3.284 7.484 1.00 97.62 203 ARG A N 1
ATOM 1508 C CA . ARG A 1 203 ? -19.468 -2.061 7.288 1.00 97.62 203 ARG A CA 1
ATOM 1509 C C . ARG A 1 203 ? -18.606 -0.806 7.164 1.00 97.62 203 ARG A C 1
ATOM 1511 O O . ARG A 1 203 ? -19.059 0.188 6.596 1.00 97.62 203 ARG A O 1
ATOM 1518 N N . GLN A 1 204 ? -17.393 -0.823 7.712 1.00 97.94 204 GLN A N 1
ATOM 1519 C CA . GLN A 1 204 ? -16.468 0.309 7.714 1.00 97.94 204 GLN A CA 1
ATOM 1520 C C . GLN A 1 204 ? -15.023 -0.170 7.586 1.00 97.94 204 GLN A C 1
ATOM 1522 O O . GLN A 1 204 ? -14.654 -1.173 8.195 1.00 97.94 204 GLN A O 1
ATOM 1527 N N . VAL A 1 205 ? -14.207 0.567 6.834 1.00 98.00 205 VAL A N 1
ATOM 1528 C CA . VAL A 1 205 ? -12.762 0.325 6.723 1.00 98.00 205 VAL A CA 1
ATOM 1529 C C . VAL A 1 205 ? -12.024 1.648 6.887 1.00 98.00 205 VAL A C 1
ATOM 1531 O O . VAL A 1 205 ? -12.384 2.644 6.259 1.00 98.00 205 VAL A O 1
ATOM 1534 N N . GLU A 1 206 ? -11.001 1.660 7.735 1.00 96.75 206 GLU A N 1
ATOM 1535 C CA . GLU A 1 206 ? -10.144 2.818 7.990 1.00 96.75 206 GLU A CA 1
ATOM 1536 C C . GLU A 1 206 ? -8.681 2.371 8.099 1.00 96.75 206 GLU A C 1
ATOM 1538 O O . GLU A 1 206 ? -8.388 1.354 8.720 1.00 96.75 206 GLU A O 1
ATOM 1543 N N . ALA A 1 207 ? -7.757 3.143 7.533 1.00 95.94 207 ALA A N 1
ATOM 1544 C CA . ALA A 1 207 ? -6.326 2.969 7.758 1.00 95.94 207 ALA A CA 1
ATOM 1545 C C . ALA A 1 207 ? -5.798 4.119 8.624 1.00 95.94 207 ALA A C 1
ATOM 1547 O O . ALA A 1 207 ? -6.234 5.266 8.476 1.00 95.94 207 ALA A O 1
ATOM 1548 N N . GLN A 1 208 ? -4.864 3.824 9.525 1.00 96.94 208 GLN A N 1
ATOM 1549 C CA . GLN A 1 208 ? -4.291 4.781 10.471 1.00 96.94 208 GLN A CA 1
ATOM 1550 C C . GLN A 1 208 ? -2.769 4.648 10.533 1.00 96.94 208 GLN A C 1
ATOM 1552 O O . GLN A 1 208 ? -2.245 3.543 10.455 1.00 96.94 208 GLN A O 1
ATOM 1557 N N . LEU A 1 209 ? -2.061 5.756 10.749 1.00 95.56 209 LEU A N 1
ATOM 1558 C CA . LEU A 1 209 ? -0.603 5.770 10.929 1.00 95.56 209 LEU A CA 1
ATOM 1559 C C . LEU A 1 209 ? -0.236 6.552 12.187 1.00 95.56 209 LEU A C 1
ATOM 1561 O O . LEU A 1 209 ? -0.848 7.581 12.465 1.00 95.56 209 LEU A O 1
ATOM 1565 N N . THR A 1 210 ? 0.745 6.086 12.957 1.00 96.56 210 THR A N 1
ATOM 1566 C CA . THR A 1 210 ? 1.214 6.794 14.155 1.00 96.56 210 THR A CA 1
ATOM 1567 C C . THR A 1 210 ? 1.635 8.224 13.829 1.00 96.56 210 THR A C 1
ATOM 1569 O O . THR A 1 210 ? 2.452 8.442 12.940 1.00 96.56 210 THR A O 1
ATOM 1572 N N . ALA A 1 211 ? 1.130 9.205 14.584 1.00 94.00 211 ALA A N 1
ATOM 1573 C CA . ALA A 1 211 ? 1.483 10.615 14.384 1.00 94.00 211 ALA A CA 1
ATOM 1574 C C . ALA A 1 211 ? 2.998 10.849 14.529 1.00 94.00 211 ALA A C 1
ATOM 1576 O O . ALA A 1 211 ? 3.602 11.567 13.733 1.00 94.00 211 ALA A O 1
ATOM 1577 N N . HIS A 1 212 ? 3.616 10.130 15.474 1.00 91.88 212 HIS A N 1
ATOM 1578 C CA . HIS A 1 212 ? 5.052 10.171 15.745 1.00 91.88 212 HIS A CA 1
ATOM 1579 C C . HIS A 1 212 ? 5.924 9.911 14.508 1.00 91.88 212 HIS A C 1
ATOM 1581 O O . HIS A 1 212 ? 6.986 10.509 14.372 1.00 91.88 212 HIS A O 1
ATOM 1587 N N . THR A 1 213 ? 5.453 9.083 13.569 1.00 90.44 213 THR A N 1
ATOM 1588 C CA . THR A 1 213 ? 6.181 8.730 12.341 1.00 90.44 213 THR A CA 1
ATOM 1589 C C . THR A 1 213 ? 6.623 9.956 11.537 1.00 90.44 213 THR A C 1
ATOM 1591 O O . THR A 1 213 ? 7.677 9.931 10.906 1.00 90.44 213 THR A O 1
ATOM 1594 N N . PHE A 1 214 ? 5.832 11.033 11.554 1.00 86.19 214 PHE A N 1
ATOM 1595 C CA . PHE A 1 214 ? 6.143 12.275 10.839 1.00 86.19 214 PHE A CA 1
ATOM 1596 C C . PHE A 1 214 ? 6.833 13.333 11.708 1.00 86.19 214 PHE A C 1
ATOM 1598 O O . PHE A 1 214 ? 7.313 14.332 11.177 1.00 86.19 214 PHE A O 1
ATOM 1605 N N . GLU A 1 215 ? 6.888 13.121 13.022 1.00 87.12 215 GLU A N 1
ATOM 1606 C CA . GLU A 1 215 ? 7.568 13.998 13.983 1.00 87.12 215 GLU A CA 1
ATOM 1607 C C . GLU A 1 215 ? 9.054 13.639 14.132 1.00 87.12 215 GLU A C 1
ATOM 1609 O O . GLU A 1 215 ? 9.847 14.465 14.584 1.00 87.12 215 GLU A O 1
ATOM 1614 N N . GLU A 1 216 ? 9.441 12.415 13.758 1.00 85.38 216 GLU A N 1
ATOM 1615 C CA . GLU A 1 216 ? 10.814 11.935 13.881 1.00 85.38 216 GLU A CA 1
ATOM 1616 C C . GLU A 1 216 ? 11.815 12.709 13.015 1.00 85.38 216 GLU A C 1
ATOM 1618 O O . GLU A 1 216 ? 11.627 12.953 11.816 1.00 85.38 216 GLU A O 1
ATOM 1623 N N . GLU A 1 217 ? 12.959 13.016 13.626 1.00 76.12 217 GLU A N 1
ATOM 1624 C CA . GLU A 1 217 ? 14.080 13.626 12.929 1.00 76.12 217 GLU A CA 1
ATOM 1625 C C . GLU A 1 217 ? 14.569 12.706 11.798 1.00 76.12 217 GLU A C 1
ATOM 1627 O O . GLU A 1 217 ? 14.809 11.507 11.969 1.00 76.12 217 GLU A O 1
ATOM 1632 N N . GLY A 1 218 ? 14.700 13.276 10.601 1.00 78.06 218 GLY A N 1
ATOM 1633 C CA . GLY A 1 218 ? 15.129 12.542 9.414 1.00 78.06 218 GLY A CA 1
ATOM 1634 C C . GLY A 1 218 ? 14.009 11.845 8.638 1.00 78.06 218 GLY A C 1
ATOM 1635 O O . GLY A 1 218 ? 14.299 11.358 7.543 1.00 78.06 218 GLY A O 1
ATOM 1636 N N . ALA A 1 219 ? 12.749 11.863 9.098 1.00 78.88 219 ALA A N 1
ATOM 1637 C CA . ALA A 1 219 ? 11.622 11.335 8.320 1.00 78.88 219 ALA A CA 1
ATOM 1638 C C . ALA A 1 219 ? 11.590 11.956 6.914 1.00 78.88 219 ALA A C 1
ATOM 1640 O O . ALA A 1 219 ? 11.705 11.242 5.919 1.00 78.88 219 ALA A O 1
ATOM 1641 N N . PHE A 1 220 ? 11.574 13.291 6.835 1.00 80.81 220 PHE A N 1
ATOM 1642 C CA . PHE A 1 220 ? 11.553 14.049 5.575 1.00 80.81 220 PHE A CA 1
ATOM 1643 C C . PHE A 1 220 ? 12.932 14.529 5.087 1.00 80.81 220 PHE A C 1
ATOM 1645 O O . PHE A 1 220 ? 13.079 14.882 3.919 1.00 80.81 220 PHE A O 1
ATOM 1652 N N . GLY A 1 221 ? 13.946 14.537 5.961 1.00 79.62 221 GLY A N 1
ATOM 1653 C CA . GLY A 1 221 ? 15.298 15.050 5.682 1.00 79.62 221 GLY A CA 1
ATOM 1654 C C . GLY A 1 221 ? 16.303 14.006 5.181 1.00 79.62 221 GLY A C 1
ATOM 1655 O O . GLY A 1 221 ? 17.503 14.259 5.181 1.00 79.62 221 GLY A O 1
ATOM 1656 N N . SER A 1 222 ? 15.844 12.818 4.791 1.00 82.44 222 SER A N 1
ATOM 1657 C CA . SER A 1 222 ? 16.694 11.652 4.518 1.00 82.44 222 SER A CA 1
ATOM 1658 C C . SER A 1 222 ? 16.922 11.378 3.031 1.00 82.44 222 SER A C 1
ATOM 1660 O O . SER A 1 222 ? 17.147 10.235 2.645 1.00 82.44 222 SER A O 1
ATOM 1662 N N . GLU A 1 223 ? 16.905 12.398 2.167 1.00 80.88 223 GLU A N 1
ATOM 1663 C CA . GLU A 1 223 ? 17.122 12.238 0.716 1.00 80.88 223 GLU A CA 1
ATOM 1664 C C . GLU A 1 223 ? 18.419 11.476 0.389 1.00 80.88 223 GLU A C 1
ATOM 1666 O O . GLU A 1 223 ? 18.417 10.575 -0.449 1.00 80.88 223 GLU A O 1
ATOM 1671 N N . TRP A 1 224 ? 19.485 11.748 1.140 1.00 82.94 224 TRP A N 1
ATOM 1672 C CA . TRP A 1 224 ? 20.814 11.163 0.936 1.00 82.94 224 TRP A CA 1
ATOM 1673 C C . TRP A 1 224 ? 21.113 9.953 1.829 1.00 82.94 224 TRP A C 1
ATOM 1675 O O . TRP A 1 224 ? 22.247 9.482 1.847 1.00 82.94 224 TRP A O 1
ATOM 1685 N N . ALA A 1 225 ? 20.125 9.447 2.575 1.00 85.50 225 ALA A N 1
ATOM 1686 C CA . ALA A 1 225 ? 20.316 8.257 3.398 1.00 85.50 225 ALA A CA 1
ATOM 1687 C C . ALA A 1 225 ? 20.643 7.036 2.522 1.00 85.50 225 ALA A C 1
ATOM 1689 O O . ALA A 1 225 ? 19.958 6.773 1.523 1.00 85.50 225 ALA A O 1
ATOM 1690 N N . ASP A 1 226 ? 21.674 6.289 2.921 1.00 86.12 226 ASP A N 1
ATOM 1691 C CA . ASP A 1 226 ? 22.073 5.043 2.273 1.00 86.12 226 ASP A CA 1
ATOM 1692 C C . ASP A 1 226 ? 21.037 3.922 2.492 1.00 86.12 226 ASP A C 1
ATOM 1694 O O . ASP A 1 226 ? 20.108 4.036 3.297 1.00 86.12 226 ASP A O 1
ATOM 1698 N N . ALA A 1 227 ? 21.186 2.821 1.752 1.00 81.12 227 ALA A N 1
ATOM 1699 C CA . ALA A 1 227 ? 20.246 1.704 1.798 1.00 81.12 227 ALA A CA 1
ATOM 1700 C C . ALA A 1 227 ? 20.178 1.015 3.174 1.00 81.12 227 ALA A C 1
ATOM 1702 O O . ALA A 1 227 ? 19.092 0.614 3.582 1.00 81.12 227 ALA A O 1
ATOM 1703 N N . GLY A 1 228 ? 21.298 0.905 3.896 1.00 85.31 228 GLY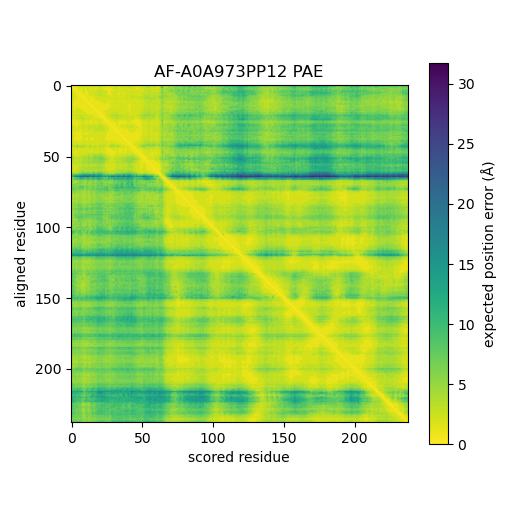 A N 1
ATOM 1704 C CA . GLY A 1 228 ? 21.337 0.299 5.229 1.00 85.31 228 GLY A CA 1
ATOM 1705 C C . GLY A 1 228 ? 20.594 1.153 6.252 1.00 85.31 228 GLY A C 1
ATOM 1706 O O . GLY A 1 228 ? 19.749 0.647 6.984 1.00 85.31 228 GLY A O 1
ATOM 1707 N N . THR A 1 229 ? 20.821 2.466 6.222 1.00 86.88 229 THR A N 1
ATOM 1708 C CA . THR A 1 229 ? 20.100 3.437 7.054 1.00 86.88 229 THR A CA 1
ATOM 1709 C C . THR A 1 229 ? 18.595 3.426 6.767 1.00 86.88 229 THR A C 1
ATOM 1711 O O . THR A 1 229 ? 17.792 3.532 7.691 1.00 86.88 229 THR A O 1
ATOM 1714 N N . ARG A 1 230 ? 18.181 3.270 5.500 1.00 86.69 230 ARG A N 1
ATOM 1715 C CA . ARG A 1 230 ? 16.757 3.147 5.132 1.00 86.69 230 ARG A CA 1
ATOM 1716 C C . ARG A 1 230 ? 16.136 1.821 5.557 1.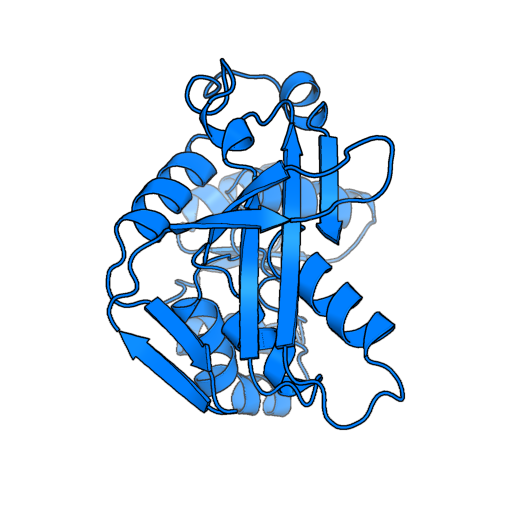00 86.69 230 ARG A C 1
ATOM 1718 O O . ARG A 1 230 ? 14.967 1.797 5.919 1.00 86.69 230 ARG A O 1
ATOM 1725 N N . ALA A 1 231 ? 16.898 0.734 5.495 1.00 84.94 231 ALA A N 1
ATOM 1726 C CA . ALA A 1 231 ? 16.430 -0.594 5.876 1.00 84.94 231 ALA A CA 1
ATOM 1727 C C . ALA A 1 231 ? 16.259 -0.759 7.396 1.00 84.94 231 ALA A C 1
ATOM 1729 O O . ALA A 1 231 ? 15.597 -1.697 7.824 1.00 84.94 231 ALA A O 1
ATOM 1730 N N . ALA A 1 232 ? 16.819 0.148 8.201 1.00 87.75 232 ALA A N 1
ATOM 1731 C CA . ALA A 1 232 ? 16.720 0.140 9.660 1.00 87.75 232 ALA A CA 1
ATOM 1732 C C . ALA A 1 232 ? 15.402 0.732 10.210 1.00 87.75 232 ALA A C 1
ATOM 1734 O O . ALA A 1 232 ? 15.330 1.054 11.393 1.00 87.75 232 ALA A O 1
ATOM 1735 N N . SER A 1 233 ? 14.379 0.925 9.369 1.00 88.50 233 SER A N 1
ATOM 1736 C CA . SER A 1 233 ? 13.040 1.299 9.833 1.00 88.50 233 SER A CA 1
ATOM 1737 C C . SER A 1 233 ? 12.325 0.095 10.450 1.00 88.50 233 SER A C 1
ATOM 1739 O O . SER A 1 233 ? 12.300 -0.984 9.860 1.00 88.50 233 SER A O 1
ATOM 1741 N N . ASP A 1 234 ? 11.672 0.315 11.586 1.00 91.19 234 ASP A N 1
ATOM 1742 C CA . ASP A 1 234 ? 10.823 -0.676 12.243 1.00 91.19 234 ASP A CA 1
ATOM 1743 C C . ASP A 1 234 ? 9.353 -0.366 11.966 1.00 91.19 234 ASP A C 1
ATOM 1745 O O . ASP A 1 234 ? 8.938 0.797 11.946 1.00 91.19 234 ASP A O 1
ATOM 1749 N N . PHE A 1 235 ? 8.547 -1.409 11.772 1.00 92.12 235 PHE A N 1
ATOM 1750 C CA . PHE A 1 235 ? 7.109 -1.257 11.603 1.00 92.12 235 PHE A CA 1
ATOM 1751 C C . PHE A 1 235 ? 6.320 -2.350 12.323 1.00 92.12 235 PHE A C 1
ATOM 1753 O O . PHE A 1 235 ? 6.752 -3.492 12.461 1.00 92.12 235 PHE A O 1
ATOM 1760 N N . THR A 1 236 ? 5.126 -1.988 12.778 1.00 94.19 236 THR A N 1
ATOM 1761 C CA . THR A 1 236 ? 4.101 -2.893 13.299 1.00 94.19 236 THR A CA 1
ATOM 1762 C C . THR A 1 236 ? 2.794 -2.594 12.580 1.00 94.19 236 THR A C 1
ATOM 1764 O O . THR A 1 236 ? 2.407 -1.431 12.457 1.00 94.19 236 THR A O 1
ATOM 1767 N N . VAL A 1 237 ? 2.124 -3.647 12.115 1.00 94.44 237 VAL A N 1
ATOM 1768 C CA . VAL A 1 237 ? 0.781 -3.582 11.529 1.00 94.44 237 VAL A CA 1
ATOM 1769 C C . VAL A 1 237 ? -0.155 -4.377 12.427 1.00 94.44 237 VAL A C 1
ATOM 1771 O O . VAL A 1 237 ? 0.189 -5.494 12.821 1.00 94.44 237 VAL A O 1
ATOM 1774 N N . ALA A 1 238 ? -1.300 -3.792 12.766 1.00 92.12 238 ALA A N 1
ATOM 1775 C CA . ALA A 1 238 ? -2.333 -4.398 13.600 1.00 92.12 238 ALA A CA 1
ATOM 1776 C C . ALA A 1 238 ? -3.725 -4.187 13.003 1.00 92.12 238 ALA A C 1
ATOM 1778 O O . ALA A 1 238 ? -3.921 -3.151 12.322 1.00 92.12 238 ALA A O 1
#